Protein AF-A0A8H8D7V1-F1 (afdb_monomer_lite)

Radius of gyration: 20.02 Å; chains: 1; bounding box: 54×36×54 Å

Sequence (221 aa):
MSRKDFITRVLYLTPTAGLWQMRYIYRFISAVCPPAQSKIWAGKLKQGDVIFSNHPEFGGTHLPDINVITPAFNGNNIIFYVASRAHHALPGSMPPHSKELFQEGAAIKSEKLVSGGIFNEELVTHLLYHQPAQYPGCSCTKCLANNINDLKAQIAANQKRINHISMLIKEYGKGTAQFYMNNIQDNAELSVRRLLKSVSKKLVGQILWLSTTGMMEAQFV

Organism: Ajellomyces capsulatus (NCBI:txid5037)

Secondary structure (DSSP, 8-state):
-----EEEEEEE---TTSS-----S-TTS-TTHHHHHHHHTTTT--TT-EEEE--GGGT-SSTTEEEEEEEEEETTEEEEEEEEEEE-SSSB---TT--SHHHHB----SEEEEETTEE-HHHHHIIIIIHHHTSTT----S-HHHHHHHHHHHHHHHHHHHHHHHHHHHHH-HHHHHHHHHHHHHHHHHHHHHHHHHHHHHSTT-------SS-------

InterPro domains:
  IPR003692 Hydantoinase B/oxoprolinase [PF02538] (37-202)
  IPR045079 Oxoprolinase-like [PTHR11365] (41-202)

pLDDT: mean 78.02, std 18.39, range [27.83, 97.38]

Structure (mmCIF, N/CA/C/O backbone):
data_AF-A0A8H8D7V1-F1
#
_entry.id   AF-A0A8H8D7V1-F1
#
loop_
_atom_site.group_PDB
_atom_site.id
_atom_site.type_symbol
_atom_site.label_atom_id
_atom_site.label_alt_id
_atom_site.label_comp_id
_atom_site.label_asym_id
_atom_site.label_entity_id
_atom_site.label_seq_id
_atom_site.pdbx_PDB_ins_code
_atom_site.Cartn_x
_atom_site.Cartn_y
_atom_site.Cartn_z
_atom_site.occupancy
_atom_site.B_iso_or_equiv
_atom_site.auth_seq_id
_atom_site.auth_comp_id
_atom_site.auth_asym_id
_atom_site.auth_atom_id
_atom_site.pdbx_PDB_model_num
ATOM 1 N N . MET A 1 1 ? 3.471 21.490 -11.340 1.00 30.75 1 MET A N 1
ATOM 2 C CA . MET A 1 1 ? 3.167 20.592 -10.205 1.00 30.75 1 MET A CA 1
ATOM 3 C C . MET A 1 1 ? 1.902 19.820 -10.566 1.00 30.75 1 MET A C 1
ATOM 5 O O . MET A 1 1 ? 0.828 20.404 -10.505 1.00 30.75 1 MET A O 1
ATOM 9 N N . SER A 1 2 ? 2.010 18.592 -11.096 1.00 35.03 2 SER A N 1
ATOM 10 C CA . SER A 1 2 ? 0.807 17.819 -11.449 1.00 35.03 2 SER A CA 1
ATOM 11 C C . SER A 1 2 ? 0.054 17.448 -10.169 1.00 35.03 2 SER A C 1
ATOM 13 O O . SER A 1 2 ? 0.674 17.175 -9.138 1.00 35.03 2 SER A O 1
ATOM 15 N N . ARG A 1 3 ? -1.282 17.496 -10.208 1.00 44.28 3 ARG A N 1
ATOM 16 C CA . ARG A 1 3 ? -2.116 16.978 -9.119 1.00 44.28 3 ARG A CA 1
ATOM 17 C C . ARG A 1 3 ? -1.816 15.484 -9.001 1.00 44.28 3 ARG A C 1
ATOM 19 O O . ARG A 1 3 ? -2.148 14.729 -9.905 1.00 44.28 3 ARG A O 1
ATOM 26 N N . LYS A 1 4 ? -1.120 15.077 -7.940 1.00 53.66 4 LYS A N 1
ATOM 27 C CA . LYS A 1 4 ? -0.935 13.661 -7.622 1.00 53.66 4 LYS A CA 1
ATOM 28 C C . LYS A 1 4 ? -2.168 13.196 -6.865 1.00 53.66 4 LYS A C 1
ATOM 30 O O . LYS A 1 4 ? -2.429 13.695 -5.770 1.00 53.66 4 LYS A O 1
ATOM 35 N N . ASP 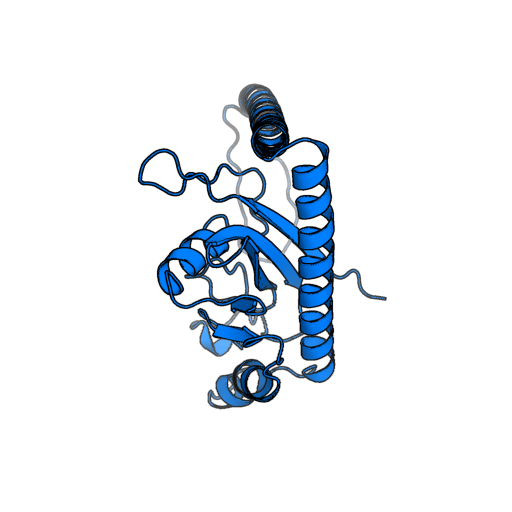A 1 5 ? -2.902 12.251 -7.438 1.00 59.16 5 ASP A N 1
ATOM 36 C CA . ASP A 1 5 ? -3.970 11.546 -6.737 1.00 59.16 5 ASP A CA 1
ATOM 37 C C . ASP A 1 5 ? -3.326 10.647 -5.677 1.00 59.16 5 ASP A C 1
ATOM 39 O O . ASP A 1 5 ? -2.852 9.544 -5.951 1.00 59.16 5 ASP A O 1
ATOM 43 N N . PHE A 1 6 ? -3.219 11.188 -4.464 1.00 64.19 6 PHE A N 1
ATOM 44 C CA . PHE A 1 6 ? -2.579 10.559 -3.317 1.00 64.19 6 PHE A CA 1
ATOM 45 C C . PHE A 1 6 ? -3.590 10.412 -2.186 1.00 64.19 6 PHE A C 1
ATOM 47 O O . PHE A 1 6 ? -4.116 11.394 -1.658 1.00 64.19 6 PHE A O 1
ATOM 54 N N . ILE A 1 7 ? -3.849 9.173 -1.783 1.00 66.56 7 ILE A N 1
ATOM 55 C CA . ILE A 1 7 ? -4.800 8.851 -0.723 1.00 66.56 7 ILE A CA 1
ATOM 56 C C . ILE A 1 7 ? -4.112 7.933 0.278 1.00 66.56 7 ILE A C 1
ATOM 58 O O . ILE A 1 7 ? -3.371 7.025 -0.080 1.00 66.56 7 ILE A O 1
ATOM 62 N N . THR A 1 8 ? -4.397 8.119 1.562 1.00 61.66 8 THR A N 1
ATOM 63 C CA . THR A 1 8 ? -4.007 7.152 2.591 1.00 61.66 8 THR A CA 1
ATOM 64 C C . THR A 1 8 ? -5.187 6.841 3.499 1.00 61.66 8 THR A C 1
ATOM 66 O O . THR A 1 8 ? -6.001 7.715 3.803 1.00 61.66 8 THR A O 1
ATOM 69 N N . ARG A 1 9 ? -5.246 5.602 3.976 1.00 69.38 9 ARG A N 1
ATOM 70 C CA . ARG A 1 9 ? -6.262 5.064 4.875 1.00 69.38 9 ARG A CA 1
ATOM 71 C C . ARG A 1 9 ? -5.623 4.260 5.996 1.00 69.38 9 ARG A C 1
ATOM 73 O O . ARG A 1 9 ? -4.546 3.695 5.843 1.00 69.38 9 ARG A O 1
ATOM 80 N N . VAL A 1 10 ? -6.331 4.193 7.115 1.00 62.69 10 VAL A N 1
ATOM 81 C CA . VAL A 1 10 ? -5.991 3.359 8.270 1.00 62.69 10 VAL A CA 1
ATOM 82 C C . VAL A 1 10 ? -7.045 2.265 8.369 1.00 62.69 10 VAL A C 1
ATOM 84 O O . VAL A 1 10 ? -8.231 2.538 8.192 1.00 62.69 10 VAL A O 1
ATOM 87 N N . LEU A 1 11 ? -6.615 1.032 8.617 1.00 66.88 11 LEU A N 1
ATOM 88 C CA . LEU A 1 11 ? -7.469 -0.148 8.669 1.00 66.88 11 LEU A CA 1
ATOM 89 C C . LEU A 1 11 ? -7.132 -0.968 9.906 1.00 66.88 11 LEU A C 1
ATOM 91 O O . LEU A 1 11 ? -6.023 -1.478 10.036 1.00 66.88 11 LEU A O 1
ATOM 95 N N . TYR A 1 12 ? -8.096 -1.110 10.808 1.00 63.84 12 TYR A N 1
ATOM 96 C CA . TYR A 1 12 ? -7.917 -1.871 12.039 1.00 63.84 12 TYR A CA 1
ATOM 97 C C . TYR A 1 12 ? -8.214 -3.345 11.846 1.00 63.84 12 TYR A C 1
ATOM 99 O O . TYR A 1 12 ? -9.102 -3.724 11.085 1.00 63.84 12 TYR A O 1
ATOM 107 N N . LEU A 1 13 ? -7.498 -4.163 12.611 1.00 57.47 13 LEU A N 1
ATOM 108 C CA . LEU A 1 13 ? -7.836 -5.558 12.798 1.00 57.47 13 LEU A CA 1
ATOM 109 C C . LEU A 1 13 ? -8.634 -5.686 14.099 1.00 57.47 13 LEU A C 1
ATOM 111 O O . LEU A 1 13 ? -8.123 -5.415 15.189 1.00 57.47 13 LEU A O 1
ATOM 115 N N . THR A 1 14 ? -9.908 -6.056 13.999 1.00 49.12 14 THR A N 1
ATOM 116 C CA . THR A 1 14 ? -10.717 -6.411 15.168 1.00 49.12 14 THR A CA 1
ATOM 117 C C . THR A 1 14 ? -10.576 -7.916 15.441 1.00 49.12 14 THR A C 1
ATOM 119 O O . THR A 1 14 ? -10.740 -8.716 14.522 1.00 49.12 14 THR A O 1
ATOM 122 N N . PRO A 1 15 ? -10.256 -8.334 16.684 1.00 39.41 15 PRO A N 1
ATOM 123 C CA . PRO A 1 15 ? -10.137 -9.755 17.036 1.00 39.41 15 PRO A CA 1
ATOM 124 C C . PRO A 1 15 ? -11.478 -10.497 17.136 1.00 39.41 15 PRO A C 1
ATOM 126 O O . PRO A 1 15 ? -11.504 -11.718 17.267 1.00 39.41 15 PRO A O 1
ATOM 129 N N . THR A 1 16 ? -12.603 -9.784 17.152 1.00 36.75 16 THR A N 1
ATOM 130 C CA . THR A 1 16 ? -13.903 -10.370 17.477 1.00 36.75 16 THR A CA 1
ATOM 131 C C . THR A 1 16 ? -14.531 -11.016 16.247 1.00 36.75 16 THR A C 1
ATOM 133 O O . THR A 1 16 ? -15.046 -10.317 15.379 1.00 36.75 16 THR A O 1
ATOM 136 N N . ALA A 1 17 ? -14.520 -12.354 16.265 1.00 28.75 17 ALA A N 1
ATOM 137 C CA . ALA A 1 17 ? -15.304 -13.291 15.455 1.00 28.75 17 ALA A CA 1
ATOM 138 C C . ALA A 1 17 ? -14.659 -13.875 14.189 1.00 28.75 17 ALA A C 1
ATOM 140 O O . ALA A 1 17 ? -15.310 -13.865 13.159 1.00 28.75 17 ALA A O 1
ATOM 141 N N . GLY A 1 18 ? -13.438 -14.435 14.242 1.00 28.83 18 GLY A N 1
ATOM 142 C CA . GLY A 1 18 ? -12.947 -15.440 13.258 1.00 28.83 18 GLY A CA 1
ATOM 143 C C . GLY A 1 18 ? -12.936 -15.036 11.767 1.00 28.83 18 GLY A C 1
ATOM 144 O O . GLY A 1 18 ? -12.573 -15.816 10.893 1.00 28.83 18 GLY A O 1
ATOM 145 N N . LEU A 1 19 ? -13.314 -13.798 11.491 1.00 27.83 19 LEU A N 1
ATOM 146 C CA . LEU A 1 19 ? -13.545 -13.127 10.235 1.00 27.83 19 LEU A CA 1
ATOM 147 C C . LEU A 1 19 ? -13.072 -11.715 10.526 1.00 27.83 19 LEU A C 1
ATOM 149 O O . LEU A 1 19 ? -13.656 -11.001 11.337 1.00 27.83 19 LEU A O 1
ATOM 153 N N . TRP A 1 20 ? -11.971 -11.341 9.891 1.00 37.69 20 TRP A N 1
ATOM 154 C CA . TRP A 1 20 ? -11.437 -9.990 9.893 1.00 37.69 20 TRP A CA 1
ATOM 155 C C . TRP A 1 20 ? -12.502 -9.038 9.322 1.00 37.69 20 TRP A C 1
ATOM 157 O O . TRP A 1 20 ? -12.536 -8.795 8.116 1.00 37.69 20 TRP A O 1
ATOM 167 N N . GLN A 1 21 ? -13.437 -8.560 10.149 1.00 31.00 21 GLN A N 1
ATOM 168 C CA . GLN A 1 21 ? -14.507 -7.675 9.697 1.00 31.00 21 GLN A CA 1
ATOM 169 C C . GLN A 1 21 ? -13.943 -6.271 9.491 1.00 31.00 21 GLN A C 1
ATOM 171 O O . GLN A 1 21 ? -13.807 -5.477 10.419 1.00 31.00 21 GLN A O 1
ATOM 176 N N . MET A 1 22 ? -13.625 -5.974 8.233 1.00 44.25 22 MET A N 1
ATOM 177 C CA . MET A 1 22 ? -13.470 -4.615 7.735 1.00 44.25 22 MET A CA 1
ATOM 178 C C . MET A 1 22 ? -14.840 -4.047 7.354 1.00 44.25 22 MET A C 1
ATOM 180 O O . MET A 1 22 ? -15.617 -4.700 6.658 1.00 44.25 22 MET A O 1
ATOM 184 N N . ARG A 1 23 ? -15.124 -2.814 7.776 1.00 42.41 23 ARG A N 1
ATOM 185 C CA . ARG A 1 23 ? -16.262 -2.015 7.303 1.00 42.41 23 ARG A CA 1
ATOM 186 C C . ARG A 1 23 ? -15.735 -0.833 6.476 1.00 42.41 23 ARG A C 1
ATOM 188 O O . ARG A 1 23 ? -14.607 -0.381 6.672 1.00 42.41 23 ARG A O 1
ATOM 195 N N . TYR A 1 24 ? -16.485 -0.429 5.447 1.00 47.28 24 TYR A N 1
ATOM 196 C CA . TYR A 1 24 ? -15.952 0.310 4.291 1.00 47.28 24 TYR A CA 1
ATOM 197 C C . TYR A 1 24 ? -16.786 1.532 3.929 1.00 47.28 24 TYR A C 1
ATOM 199 O O . TYR A 1 24 ? -18.006 1.492 4.046 1.00 47.28 24 TYR A O 1
ATOM 207 N N . ILE A 1 25 ? -16.135 2.569 3.374 1.00 33.97 25 ILE A N 1
ATOM 208 C CA . ILE A 1 25 ? -16.864 3.718 2.811 1.00 33.97 25 ILE A CA 1
ATOM 209 C C . ILE A 1 25 ? -16.365 4.329 1.509 1.00 33.97 25 ILE A C 1
ATOM 211 O O . ILE A 1 25 ? -17.092 5.117 0.933 1.00 33.97 25 ILE A O 1
ATOM 215 N N . TYR A 1 26 ? -15.216 3.960 0.941 1.00 40.62 26 TYR A N 1
ATOM 216 C CA . TYR A 1 26 ? -14.863 4.495 -0.386 1.00 40.62 26 TYR A CA 1
ATOM 217 C C . TYR A 1 26 ? -13.875 3.582 -1.112 1.00 40.62 26 TYR A C 1
ATOM 219 O O . TYR A 1 26 ? -12.890 3.132 -0.529 1.00 40.62 26 TYR A O 1
ATOM 227 N N . ARG A 1 27 ? -14.153 3.342 -2.396 1.00 45.06 27 ARG A N 1
ATOM 228 C CA . ARG A 1 27 ? -13.588 2.293 -3.264 1.00 45.06 27 ARG A CA 1
ATOM 229 C C . ARG A 1 27 ? -12.179 2.587 -3.818 1.00 45.06 27 ARG A C 1
ATOM 231 O O . ARG A 1 27 ? -11.716 1.863 -4.686 1.00 45.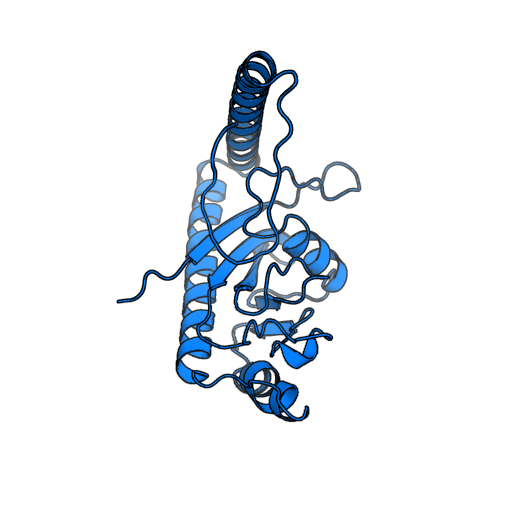06 27 ARG A O 1
ATOM 238 N N . PHE A 1 28 ? -11.497 3.624 -3.323 1.00 48.62 28 PHE A N 1
ATOM 239 C CA . PHE A 1 28 ? -10.223 4.097 -3.892 1.00 48.62 28 PHE A CA 1
ATOM 240 C C . PHE A 1 28 ? -8.976 3.386 -3.376 1.00 48.62 28 PHE A C 1
ATOM 242 O O . PHE A 1 28 ? -7.964 3.429 -4.040 1.00 48.62 28 PHE A O 1
ATOM 249 N N . ILE A 1 29 ? -9.014 2.735 -2.218 1.00 53.38 29 ILE A N 1
ATOM 250 C CA . ILE A 1 29 ? -8.094 1.634 -1.911 1.00 53.38 29 ILE A CA 1
ATOM 251 C C . ILE A 1 29 ? -9.035 0.453 -1.844 1.00 53.38 29 ILE A C 1
ATOM 253 O O . ILE A 1 29 ? -9.943 0.472 -1.008 1.00 53.38 29 ILE A O 1
ATOM 257 N N . SER A 1 30 ? -8.914 -0.489 -2.782 1.00 56.03 30 SER A N 1
ATOM 258 C CA . SER A 1 30 ? -9.873 -1.588 -2.862 1.00 56.03 30 SER A CA 1
ATOM 259 C C . SER A 1 30 ? -10.000 -2.236 -1.491 1.00 56.03 30 SER A C 1
ATOM 261 O O . SER A 1 30 ? -8.997 -2.562 -0.851 1.00 56.03 30 SER A O 1
ATOM 263 N N . ALA A 1 31 ? -11.246 -2.426 -1.063 1.00 54.06 31 ALA A N 1
ATOM 264 C CA . ALA A 1 31 ? -11.615 -3.140 0.152 1.00 54.06 31 ALA A CA 1
ATOM 265 C C . ALA A 1 31 ? -10.897 -4.498 0.286 1.00 54.06 31 ALA A C 1
ATOM 267 O O . ALA A 1 31 ? -10.720 -4.994 1.395 1.00 54.06 31 ALA A O 1
ATOM 268 N N . VAL A 1 32 ? -10.467 -5.058 -0.848 1.00 54.69 32 VAL A N 1
ATOM 269 C CA . VAL A 1 32 ? -9.767 -6.334 -0.997 1.00 54.69 32 VAL A CA 1
ATOM 270 C C . VAL A 1 32 ? -8.279 -6.245 -0.658 1.00 54.69 32 VAL A C 1
ATOM 272 O O . VAL A 1 32 ? -7.729 -7.222 -0.161 1.00 54.69 32 VAL A O 1
ATOM 275 N N . CYS A 1 33 ? -7.624 -5.102 -0.890 1.00 68.69 33 CYS A N 1
ATOM 276 C CA . CYS A 1 33 ? -6.164 -5.020 -0.885 1.00 68.69 33 CYS A CA 1
ATOM 277 C C . CYS A 1 33 ? -5.586 -5.377 0.503 1.00 68.69 33 CYS A C 1
ATOM 279 O O . CYS A 1 33 ? -4.954 -6.425 0.621 1.00 68.69 33 CYS A O 1
ATOM 281 N N . PRO A 1 34 ? -5.874 -4.662 1.602 1.00 68.94 34 PRO A N 1
ATOM 282 C CA . PRO A 1 34 ? -5.272 -5.016 2.891 1.00 68.94 34 PRO A CA 1
ATOM 283 C C . PRO A 1 34 ? -5.736 -6.361 3.498 1.00 68.94 34 PRO A C 1
ATOM 285 O O . PRO A 1 34 ? -4.888 -7.040 4.074 1.00 68.94 34 PRO A O 1
ATOM 288 N N . PRO A 1 35 ? -6.997 -6.828 3.341 1.00 72.06 35 PRO A N 1
ATOM 289 C CA . PRO A 1 35 ? -7.392 -8.190 3.731 1.00 72.06 35 PRO A CA 1
ATOM 290 C C . PRO A 1 35 ? -6.715 -9.315 2.948 1.00 72.06 35 PRO A C 1
ATOM 292 O O . PRO A 1 35 ? -6.405 -10.358 3.520 1.00 72.06 35 PRO A O 1
ATOM 295 N N . ALA A 1 36 ? -6.516 -9.150 1.639 1.00 79.44 36 ALA A N 1
ATOM 296 C CA . ALA A 1 36 ? -5.807 -10.145 0.840 1.00 79.44 36 ALA A CA 1
ATOM 297 C C . ALA A 1 36 ? -4.347 -10.224 1.296 1.00 79.44 36 ALA A C 1
ATOM 299 O O . ALA A 1 36 ? -3.832 -11.303 1.584 1.00 79.44 36 ALA A O 1
ATOM 300 N N . GLN A 1 37 ? -3.717 -9.061 1.462 1.00 84.19 37 GLN A N 1
ATOM 301 C CA . GLN A 1 37 ? -2.341 -8.963 1.923 1.00 84.19 37 GLN A CA 1
ATOM 302 C C . GLN A 1 37 ? -2.148 -9.531 3.338 1.00 84.19 37 GLN A C 1
ATOM 304 O O . GLN A 1 37 ? -1.195 -10.273 3.567 1.00 84.19 37 GLN A O 1
ATOM 309 N N . SER A 1 38 ? -3.064 -9.265 4.278 1.00 82.31 38 SER A N 1
ATOM 310 C CA . SER A 1 38 ? -2.956 -9.797 5.643 1.00 82.31 38 SER A CA 1
ATOM 311 C C . SER A 1 38 ? -3.007 -11.327 5.691 1.00 82.31 38 SER A C 1
ATOM 313 O O . SER A 1 38 ? -2.316 -11.926 6.511 1.00 82.31 38 SER A O 1
ATOM 315 N N . LYS A 1 39 ? -3.768 -11.968 4.792 1.00 85.25 39 LYS A N 1
ATOM 316 C CA . LYS A 1 39 ? -3.811 -13.433 4.654 1.00 85.25 39 LYS A CA 1
ATOM 317 C C . LYS A 1 39 ? -2.510 -13.994 4.076 1.00 85.25 39 LYS A C 1
ATOM 319 O O . LYS A 1 39 ? -1.965 -14.944 4.624 1.00 85.25 39 LYS A O 1
ATOM 324 N N . ILE A 1 40 ? -1.996 -13.396 2.999 1.00 88.38 40 ILE A N 1
ATOM 325 C CA . ILE A 1 40 ? -0.762 -13.841 2.317 1.00 88.38 40 ILE A CA 1
ATOM 326 C C . ILE A 1 40 ? 0.447 -13.777 3.258 1.00 88.38 40 ILE A C 1
ATOM 328 O O . ILE A 1 40 ? 1.307 -14.668 3.270 1.00 88.38 40 ILE A O 1
ATOM 332 N N . TRP A 1 41 ? 0.488 -12.713 4.057 1.00 89.50 41 TRP A N 1
ATOM 333 C CA . TRP A 1 41 ? 1.602 -12.371 4.929 1.00 89.50 41 TRP A CA 1
ATOM 334 C C . TRP A 1 41 ? 1.382 -12.741 6.403 1.00 89.50 41 TRP A C 1
ATOM 336 O O . TRP A 1 41 ? 2.172 -12.340 7.263 1.00 89.50 41 TRP A O 1
ATOM 346 N N . ALA A 1 42 ? 0.347 -13.529 6.707 1.00 87.62 42 ALA A N 1
ATOM 347 C CA . ALA A 1 42 ? 0.056 -13.992 8.060 1.00 87.62 42 ALA A CA 1
ATOM 348 C C . ALA A 1 42 ? 1.285 -14.686 8.680 1.00 87.62 42 ALA A C 1
ATOM 350 O O . ALA A 1 42 ? 1.829 -15.631 8.113 1.00 87.62 42 ALA A O 1
ATOM 351 N N . GLY A 1 43 ? 1.753 -14.176 9.824 1.00 87.25 43 GLY A N 1
ATOM 352 C CA . GLY A 1 43 ? 2.928 -14.696 10.538 1.00 87.25 43 GLY A CA 1
ATOM 353 C C . GLY A 1 43 ? 4.293 -14.417 9.889 1.00 87.25 43 GLY A C 1
ATOM 354 O O . GLY A 1 43 ? 5.307 -14.847 10.428 1.00 87.25 43 GLY A O 1
ATOM 355 N N . LYS A 1 44 ? 4.351 -13.700 8.755 1.00 92.25 44 LYS A N 1
ATOM 356 C CA . LYS A 1 44 ? 5.595 -13.456 7.993 1.00 92.25 44 LYS A CA 1
ATOM 357 C C . LYS A 1 44 ? 6.156 -12.039 8.135 1.00 92.25 44 LYS A C 1
ATOM 359 O O . LYS A 1 44 ? 7.312 -11.807 7.778 1.00 92.25 44 LYS A O 1
ATOM 364 N N . LEU A 1 45 ? 5.337 -11.085 8.582 1.00 93.75 45 LEU A N 1
ATOM 365 C CA . LEU A 1 45 ? 5.731 -9.678 8.711 1.00 93.75 45 LEU A CA 1
ATOM 366 C C . LEU A 1 45 ? 6.385 -9.410 10.056 1.00 93.75 45 LEU A C 1
ATOM 368 O O . LEU A 1 45 ? 5.950 -9.921 11.088 1.00 93.75 45 LEU A O 1
ATOM 372 N N . LYS A 1 46 ? 7.388 -8.538 10.031 1.00 94.19 46 LYS A N 1
ATOM 373 C CA . LYS A 1 46 ? 8.052 -7.999 11.216 1.00 94.19 46 LYS A CA 1
ATOM 374 C C . LYS A 1 46 ? 7.932 -6.479 11.245 1.00 94.19 46 LYS A C 1
ATOM 376 O O . LYS A 1 46 ? 7.590 -5.844 10.246 1.00 94.19 46 LYS A O 1
ATOM 381 N N . GLN A 1 47 ? 8.207 -5.888 12.404 1.00 93.19 47 GLN A N 1
ATOM 382 C CA . GLN A 1 47 ? 8.258 -4.437 12.530 1.00 93.19 47 GLN A CA 1
ATOM 383 C C . GLN A 1 47 ? 9.268 -3.848 11.535 1.00 93.19 47 GLN A C 1
ATOM 385 O O . GLN A 1 47 ? 10.380 -4.352 11.395 1.00 93.19 47 GLN A O 1
ATOM 390 N N . GLY A 1 48 ? 8.863 -2.783 10.840 1.00 93.75 48 GLY A N 1
ATOM 391 C CA . GLY A 1 48 ? 9.662 -2.156 9.785 1.00 93.75 48 GLY A CA 1
ATOM 392 C C . GLY A 1 48 ? 9.472 -2.768 8.396 1.00 93.75 48 GLY A C 1
ATOM 393 O O . GLY A 1 48 ? 10.028 -2.236 7.438 1.00 93.75 48 GLY A O 1
ATOM 394 N N . ASP A 1 49 ? 8.680 -3.835 8.256 1.00 96.50 49 ASP A N 1
ATOM 395 C CA . ASP A 1 49 ? 8.302 -4.342 6.939 1.00 96.50 49 ASP A CA 1
ATOM 396 C C . ASP A 1 49 ? 7.253 -3.439 6.274 1.00 96.50 49 ASP A C 1
ATOM 398 O O . ASP A 1 49 ? 6.357 -2.899 6.927 1.00 96.50 49 ASP A O 1
ATOM 402 N N . VAL A 1 50 ? 7.333 -3.316 4.950 1.00 96.06 50 VAL A N 1
ATOM 403 C CA . VAL A 1 50 ? 6.332 -2.647 4.111 1.00 96.06 50 VAL A CA 1
ATOM 404 C C . VAL A 1 50 ? 6.076 -3.510 2.890 1.00 96.06 50 VAL A C 1
ATOM 406 O O . VAL A 1 50 ? 7.014 -4.030 2.287 1.00 96.06 50 VAL A O 1
ATOM 409 N N . ILE A 1 51 ? 4.812 -3.632 2.504 1.00 95.06 51 ILE A N 1
ATOM 410 C CA . ILE A 1 51 ? 4.392 -4.382 1.321 1.00 95.06 51 ILE A CA 1
ATOM 411 C C . ILE A 1 51 ? 3.757 -3.450 0.294 1.00 95.06 51 ILE A C 1
ATOM 413 O O . ILE A 1 51 ? 3.233 -2.389 0.639 1.00 95.06 51 ILE A O 1
ATOM 417 N N . PHE A 1 52 ? 3.778 -3.849 -0.970 1.00 94.62 52 PHE A N 1
ATOM 418 C CA . PHE A 1 52 ? 3.171 -3.083 -2.054 1.00 94.62 52 PHE A CA 1
ATOM 419 C C . PHE A 1 52 ? 2.565 -3.977 -3.136 1.00 94.62 52 PHE A C 1
ATOM 421 O O . PHE A 1 52 ? 2.938 -5.141 -3.289 1.00 94.62 52 PHE A O 1
ATOM 428 N N . SER A 1 53 ? 1.557 -3.443 -3.827 1.00 92.81 53 SER A N 1
ATOM 429 C CA . SER A 1 53 ? 0.806 -4.153 -4.870 1.00 92.81 53 SER A CA 1
ATOM 430 C C . SER A 1 53 ? -0.003 -3.194 -5.742 1.00 92.81 53 SER A C 1
ATOM 432 O O . SER A 1 53 ? -0.489 -2.169 -5.262 1.00 92.81 53 SER A O 1
ATOM 434 N N . ASN A 1 54 ? -0.212 -3.549 -7.004 1.00 89.88 54 ASN A N 1
ATOM 435 C CA . ASN A 1 54 ? -1.133 -2.861 -7.922 1.00 89.88 54 ASN A CA 1
ATOM 436 C C . ASN A 1 54 ? -1.919 -3.834 -8.822 1.00 89.88 54 ASN A C 1
ATOM 438 O O . ASN A 1 54 ? -2.745 -3.396 -9.617 1.00 89.88 54 ASN A O 1
ATOM 442 N N . HIS A 1 55 ? -1.689 -5.143 -8.704 1.00 88.94 55 HIS A N 1
ATOM 443 C CA . HIS A 1 55 ? -2.384 -6.141 -9.507 1.00 88.94 55 HIS A CA 1
ATOM 444 C C . HIS A 1 55 ? -3.888 -6.183 -9.150 1.00 88.94 55 HIS A C 1
ATOM 446 O O . HIS A 1 55 ? -4.224 -6.170 -7.957 1.00 88.94 55 HIS A O 1
ATOM 452 N N . PRO A 1 56 ? -4.808 -6.273 -10.133 1.00 84.75 56 PRO A N 1
ATOM 453 C CA . PRO A 1 56 ? -6.257 -6.251 -9.893 1.00 84.75 56 PRO A CA 1
ATOM 454 C C . PRO A 1 56 ? -6.747 -7.303 -8.886 1.00 84.75 56 PRO A C 1
ATOM 456 O O . PRO A 1 56 ? -7.508 -6.978 -7.975 1.00 84.75 56 PRO A O 1
ATOM 459 N N . GLU A 1 57 ? -6.230 -8.535 -8.970 1.00 82.56 57 GLU A N 1
ATOM 460 C CA . GLU A 1 57 ? -6.519 -9.616 -8.002 1.00 82.56 57 GLU A CA 1
ATOM 461 C C . GLU A 1 57 ? -6.209 -9.245 -6.540 1.00 82.56 57 GLU A C 1
ATOM 463 O O . GLU A 1 57 ? -6.854 -9.740 -5.619 1.00 82.56 57 GLU A O 1
ATOM 468 N N . PHE A 1 58 ? -5.254 -8.339 -6.315 1.00 81.38 58 PHE A N 1
ATOM 469 C CA . PHE A 1 58 ? -4.814 -7.902 -4.988 1.00 81.38 58 PHE A CA 1
ATOM 470 C C . PHE A 1 58 ? -5.331 -6.498 -4.652 1.00 81.38 58 PHE A C 1
ATOM 472 O O . PHE A 1 58 ? -4.786 -5.798 -3.797 1.00 81.38 58 PHE A O 1
ATOM 479 N N . GLY A 1 59 ? -6.417 -6.088 -5.312 1.00 74.06 59 GLY A N 1
ATOM 480 C CA . GLY A 1 59 ? -7.112 -4.833 -5.065 1.00 74.06 59 GLY A CA 1
ATOM 481 C C . GLY A 1 59 ? -6.534 -3.619 -5.796 1.00 74.06 59 GLY A C 1
ATOM 482 O O . GLY A 1 59 ? -6.846 -2.480 -5.429 1.00 74.06 59 GLY A O 1
ATOM 483 N N . GLY A 1 60 ? -5.732 -3.841 -6.835 1.00 78.69 60 GLY A N 1
ATOM 484 C CA . GLY A 1 60 ? -5.462 -2.839 -7.863 1.00 78.69 60 GLY A CA 1
ATOM 485 C C . GLY A 1 60 ? -6.728 -2.406 -8.607 1.00 78.69 60 GLY A C 1
ATOM 486 O O . GLY A 1 60 ? -7.699 -3.154 -8.687 1.00 78.69 60 GLY A O 1
ATOM 487 N N . THR A 1 61 ? -6.729 -1.179 -9.119 1.00 75.75 61 THR A N 1
ATOM 488 C CA . THR A 1 61 ? -7.797 -0.621 -9.980 1.00 75.75 61 THR A CA 1
ATOM 489 C C . THR A 1 61 ? -7.318 -0.495 -11.415 1.00 75.75 61 THR A C 1
ATOM 491 O O . THR A 1 61 ? -8.001 -0.935 -12.328 1.00 75.75 61 THR A O 1
ATOM 494 N N . HIS A 1 62 ? -6.128 0.066 -11.591 1.00 82.06 62 HIS A N 1
ATOM 495 C CA . HIS A 1 62 ? -5.365 0.072 -12.830 1.00 82.06 62 HIS A CA 1
ATOM 496 C C . HIS A 1 62 ? -3.873 0.111 -12.471 1.00 82.06 62 HIS A C 1
ATOM 498 O O . HIS A 1 62 ? -3.513 0.487 -11.352 1.00 82.06 62 HIS A O 1
ATOM 504 N N . LEU A 1 63 ? -2.988 -0.240 -13.403 1.00 84.56 63 LEU A N 1
ATOM 505 C CA . LEU A 1 63 ? -1.566 -0.425 -13.090 1.00 84.56 63 LEU A CA 1
ATOM 506 C C . LEU A 1 63 ? -0.840 0.832 -12.561 1.00 84.56 63 LEU A C 1
ATOM 508 O O . LEU A 1 63 ? -0.000 0.686 -11.672 1.00 84.56 63 LEU A O 1
ATOM 512 N N . PRO A 1 64 ? -1.178 2.066 -12.986 1.00 86.19 64 PRO A N 1
ATOM 513 C CA . PRO A 1 64 ? -0.617 3.271 -12.366 1.00 86.19 64 PRO A CA 1
ATOM 514 C C . PRO A 1 64 ? -0.883 3.453 -10.865 1.00 86.19 64 PRO A C 1
ATOM 516 O O . PRO A 1 64 ? -0.128 4.157 -10.198 1.00 86.19 64 PRO A O 1
ATOM 519 N N . ASP A 1 65 ? -1.910 2.811 -10.311 1.00 86.81 65 ASP A N 1
ATOM 520 C CA . ASP A 1 65 ? -2.274 2.949 -8.904 1.00 86.81 65 ASP A CA 1
ATOM 521 C C . ASP A 1 65 ? -1.526 1.927 -8.045 1.00 86.81 65 ASP A C 1
ATOM 523 O O . ASP A 1 65 ? -1.963 0.784 -7.881 1.00 86.81 65 ASP A O 1
ATOM 527 N N . ILE A 1 66 ? -0.417 2.346 -7.436 1.00 89.75 66 ILE A N 1
ATOM 528 C CA . ILE A 1 66 ? 0.366 1.478 -6.553 1.00 89.75 66 ILE A CA 1
ATOM 529 C C . ILE A 1 66 ? -0.100 1.651 -5.112 1.00 89.75 66 ILE A C 1
ATOM 531 O O . ILE A 1 66 ? -0.093 2.759 -4.578 1.00 89.75 66 ILE A O 1
ATOM 535 N N . ASN A 1 67 ? -0.479 0.543 -4.472 1.00 91.06 67 ASN A N 1
ATOM 536 C CA . ASN A 1 67 ? -0.795 0.496 -3.049 1.00 91.06 67 ASN A CA 1
ATOM 537 C C . ASN A 1 67 ? 0.464 0.188 -2.241 1.00 91.06 67 ASN A C 1
ATOM 539 O O . ASN A 1 67 ? 1.166 -0.771 -2.553 1.00 91.06 67 ASN A O 1
ATOM 543 N N . VAL A 1 68 ? 0.694 0.928 -1.159 1.00 92.50 68 VAL A N 1
ATOM 544 C CA . VAL A 1 68 ? 1.758 0.681 -0.176 1.00 92.50 68 VAL A CA 1
ATOM 545 C C . VAL A 1 68 ? 1.121 0.476 1.189 1.00 92.50 68 VAL A C 1
ATOM 547 O O . VAL A 1 68 ? 0.393 1.339 1.677 1.00 92.50 68 VAL A O 1
ATOM 550 N N . ILE A 1 69 ? 1.386 -0.662 1.822 1.00 92.25 69 ILE A N 1
ATOM 551 C CA . ILE A 1 69 ? 0.755 -1.072 3.077 1.00 92.25 69 ILE A CA 1
ATOM 552 C C . ILE A 1 69 ? 1.830 -1.304 4.130 1.00 92.25 69 ILE A C 1
ATOM 554 O O . ILE A 1 69 ? 2.786 -2.050 3.930 1.00 92.25 69 ILE A O 1
ATOM 558 N N . THR A 1 70 ? 1.647 -0.665 5.277 1.00 93.75 70 THR A N 1
ATOM 559 C CA . THR A 1 70 ? 2.570 -0.707 6.404 1.00 93.75 70 THR A CA 1
ATOM 560 C C . THR A 1 70 ? 1.829 -1.243 7.635 1.00 93.75 70 THR A C 1
ATOM 562 O O . THR A 1 70 ? 0.887 -0.592 8.102 1.00 93.75 70 THR A O 1
ATOM 565 N N . PRO A 1 71 ? 2.188 -2.428 8.157 1.00 92.38 71 PRO A N 1
ATOM 566 C CA . PRO A 1 71 ? 1.680 -2.922 9.436 1.00 92.38 71 PRO A CA 1
ATOM 567 C C . PRO A 1 71 ? 2.156 -2.060 10.613 1.00 92.38 71 PRO A C 1
ATOM 569 O O . PRO A 1 71 ? 3.334 -1.726 10.725 1.00 92.38 71 PRO A O 1
ATOM 572 N N . ALA A 1 72 ? 1.243 -1.751 11.531 1.00 90.94 72 ALA A N 1
ATOM 573 C CA . ALA A 1 72 ? 1.552 -1.164 12.829 1.00 90.94 72 ALA A CA 1
ATOM 574 C C . ALA A 1 72 ? 1.616 -2.260 13.898 1.00 90.94 72 ALA A C 1
ATOM 576 O O . ALA A 1 72 ? 0.658 -3.017 14.083 1.00 90.94 72 ALA A O 1
ATOM 577 N N . PHE A 1 73 ? 2.732 -2.317 14.619 1.00 90.31 73 PHE A N 1
ATOM 578 C CA . PHE A 1 73 ? 3.003 -3.333 15.633 1.00 90.31 73 PHE A CA 1
ATOM 579 C C . PHE A 1 73 ? 2.861 -2.786 17.058 1.00 90.31 73 PHE A C 1
ATOM 581 O O . PHE A 1 73 ? 3.157 -1.623 17.325 1.00 90.31 73 PHE A O 1
ATOM 588 N N . ASN A 1 74 ? 2.457 -3.660 17.980 1.00 86.25 74 ASN A N 1
ATOM 589 C CA . ASN A 1 74 ? 2.690 -3.527 19.417 1.00 86.25 74 ASN A CA 1
ATOM 590 C C . ASN A 1 74 ? 3.290 -4.841 19.921 1.00 86.25 74 ASN A C 1
ATOM 592 O O . ASN A 1 74 ? 2.626 -5.883 19.921 1.00 86.25 74 ASN A O 1
ATOM 596 N N . GLY A 1 75 ? 4.577 -4.795 20.269 1.00 87.00 75 GLY A N 1
ATOM 597 C CA . GLY A 1 75 ? 5.398 -5.993 20.401 1.00 87.00 75 GLY A CA 1
ATOM 598 C C . GLY A 1 75 ? 5.408 -6.783 19.089 1.00 87.00 75 GLY A C 1
ATOM 599 O O . GLY A 1 75 ? 5.592 -6.218 18.014 1.00 87.00 75 GLY A O 1
ATOM 600 N N . ASN A 1 76 ? 5.127 -8.083 19.172 1.00 86.00 76 ASN A N 1
ATOM 601 C CA . ASN A 1 76 ? 5.111 -8.979 18.010 1.00 86.00 76 ASN A CA 1
ATOM 602 C C . ASN A 1 76 ? 3.750 -9.044 17.297 1.00 86.00 76 ASN A C 1
ATOM 604 O O . ASN A 1 76 ? 3.604 -9.764 16.312 1.00 86.00 76 ASN A O 1
ATOM 608 N N . ASN A 1 77 ? 2.748 -8.307 17.783 1.00 85.88 77 ASN A N 1
ATOM 609 C CA . ASN A 1 77 ? 1.388 -8.372 17.263 1.00 85.88 77 ASN A CA 1
ATOM 610 C C . ASN A 1 77 ? 1.079 -7.166 16.377 1.00 85.88 77 ASN A C 1
ATOM 612 O O . ASN A 1 77 ? 1.268 -6.016 16.781 1.00 85.88 77 ASN A O 1
ATOM 616 N N . ILE A 1 78 ? 0.531 -7.427 15.191 1.00 87.69 78 ILE A N 1
ATOM 617 C CA . ILE A 1 78 ? -0.007 -6.379 14.320 1.00 87.69 78 ILE A CA 1
ATOM 618 C C . ILE A 1 78 ? -1.345 -5.913 14.897 1.00 87.69 78 ILE A C 1
ATOM 620 O O . ILE A 1 78 ? -2.260 -6.713 15.088 1.00 87.69 78 ILE A O 1
ATOM 624 N N . ILE A 1 79 ? -1.474 -4.613 15.161 1.00 85.38 79 ILE A N 1
ATOM 625 C CA . ILE A 1 79 ? -2.710 -4.022 15.699 1.00 85.38 79 ILE A CA 1
ATOM 626 C C . ILE A 1 79 ? -3.615 -3.531 14.566 1.00 85.38 79 ILE A C 1
ATOM 628 O O . ILE A 1 79 ? -4.836 -3.688 14.608 1.00 85.38 79 ILE A O 1
ATOM 632 N N . PHE A 1 80 ? -3.017 -2.883 13.570 1.00 85.06 80 PHE A N 1
ATOM 633 C CA . PHE A 1 80 ? -3.703 -2.302 12.423 1.00 85.06 80 PHE A CA 1
ATOM 634 C C . PHE A 1 80 ? -2.728 -2.164 11.251 1.00 85.06 80 PHE A C 1
ATOM 636 O O . PHE A 1 80 ? -1.516 -2.282 11.417 1.00 85.06 80 PHE A O 1
ATOM 643 N N . TYR A 1 81 ? -3.258 -1.902 10.065 1.00 87.75 81 TYR A N 1
ATOM 644 C CA . TYR A 1 81 ? -2.495 -1.575 8.869 1.00 87.75 81 TYR A CA 1
ATOM 645 C C . TYR A 1 81 ? -2.778 -0.135 8.452 1.00 87.75 81 TYR A C 1
ATOM 647 O O . TYR A 1 81 ? -3.895 0.367 8.593 1.00 87.75 81 TYR A O 1
ATOM 655 N N . VAL A 1 82 ? -1.781 0.523 7.879 1.00 88.06 82 VAL A N 1
ATOM 656 C CA . VAL A 1 82 ? -1.963 1.780 7.153 1.00 88.06 82 VAL A CA 1
ATOM 657 C C . VAL A 1 82 ? -1.660 1.517 5.693 1.00 88.06 82 VAL A C 1
ATOM 659 O O . VAL A 1 82 ? -0.629 0.938 5.378 1.00 88.06 82 VAL A O 1
ATOM 662 N N . ALA A 1 83 ? -2.564 1.914 4.808 1.00 88.94 83 ALA A N 1
ATOM 663 C CA . ALA A 1 83 ? -2.418 1.734 3.374 1.00 88.94 83 ALA A CA 1
ATOM 664 C C . ALA A 1 83 ? -2.500 3.088 2.676 1.00 88.94 83 ALA A C 1
ATOM 666 O O . ALA A 1 83 ? -3.443 3.845 2.903 1.00 88.94 83 ALA A O 1
ATOM 667 N N . SER A 1 84 ? -1.547 3.386 1.806 1.00 88.06 84 SER A N 1
ATOM 668 C CA . SER A 1 84 ? -1.628 4.478 0.840 1.00 88.06 84 SER A CA 1
ATOM 669 C C . SER A 1 84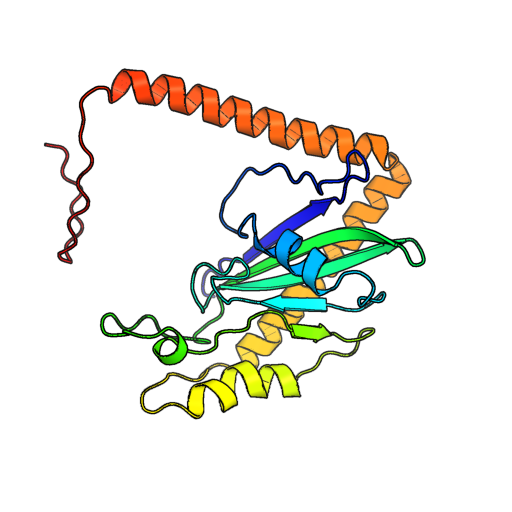 ? -1.793 3.929 -0.562 1.00 88.06 84 SER A C 1
ATOM 671 O O . SER A 1 84 ? -1.418 2.795 -0.847 1.00 88.06 84 SER A O 1
ATOM 673 N N . ARG A 1 85 ? -2.391 4.750 -1.416 1.00 87.50 85 ARG A N 1
ATOM 674 C CA . ARG A 1 85 ? -2.375 4.600 -2.859 1.00 87.50 85 ARG A CA 1
ATOM 675 C C . ARG A 1 85 ? -1.975 5.930 -3.460 1.00 87.50 85 ARG A C 1
ATOM 677 O O . ARG A 1 85 ? -2.522 6.968 -3.081 1.00 87.50 85 ARG A O 1
ATOM 684 N N . ALA A 1 86 ? -1.061 5.870 -4.408 1.00 86.00 86 ALA A N 1
ATOM 685 C CA . ALA A 1 86 ? -0.716 6.994 -5.250 1.00 86.00 86 ALA A CA 1
ATOM 686 C C . ALA A 1 86 ? -0.856 6.591 -6.714 1.00 86.00 86 ALA A C 1
ATOM 688 O O . ALA A 1 86 ? -0.553 5.450 -7.068 1.00 86.00 86 ALA A O 1
ATOM 689 N N . HIS A 1 87 ? -1.265 7.542 -7.546 1.00 86.44 87 HIS A N 1
ATOM 690 C CA . HIS A 1 87 ? -1.141 7.416 -8.989 1.00 86.44 87 HIS A CA 1
ATOM 691 C C . HIS A 1 87 ? 0.301 7.726 -9.401 1.00 86.44 87 HIS A C 1
ATOM 693 O O . HIS A 1 87 ? 0.785 8.851 -9.245 1.00 86.44 87 HIS A O 1
ATOM 699 N N . HIS A 1 88 ? 1.002 6.719 -9.904 1.00 84.44 88 HIS A N 1
ATOM 700 C CA . HIS A 1 88 ? 2.383 6.822 -10.356 1.00 84.44 88 HIS A CA 1
ATOM 701 C C . HIS A 1 88 ? 2.428 7.168 -11.838 1.00 84.44 88 HIS A C 1
ATOM 703 O O . HIS A 1 88 ? 1.681 6.618 -12.643 1.00 84.44 88 HIS A O 1
ATOM 709 N N . ALA A 1 89 ? 3.350 8.049 -12.222 1.00 75.31 89 ALA A N 1
ATOM 710 C CA . ALA A 1 89 ? 3.592 8.323 -13.630 1.00 75.31 89 ALA A CA 1
ATOM 711 C C . ALA A 1 89 ? 4.192 7.084 -14.312 1.00 75.31 89 ALA A C 1
ATOM 713 O O . ALA A 1 89 ? 5.276 6.629 -13.940 1.00 75.31 89 ALA A O 1
ATOM 714 N N . LEU A 1 90 ? 3.480 6.580 -15.323 1.00 70.44 90 LEU A N 1
ATOM 715 C CA . LEU A 1 90 ? 3.961 5.617 -16.316 1.00 70.44 90 LEU A CA 1
ATOM 716 C C . LEU A 1 90 ? 4.536 4.272 -15.803 1.00 70.44 90 LEU A C 1
ATOM 718 O O . LEU A 1 90 ? 5.415 3.747 -16.478 1.00 70.44 90 LEU A O 1
ATOM 722 N N . PRO A 1 91 ? 4.089 3.638 -14.697 1.00 57.22 91 PRO A N 1
ATOM 723 C CA . PRO A 1 91 ? 4.471 2.242 -14.426 1.00 57.22 91 PRO A CA 1
ATOM 724 C C . PRO A 1 91 ? 3.736 1.255 -15.357 1.00 57.22 91 PRO A C 1
ATOM 726 O O . PRO A 1 91 ? 4.044 0.066 -15.383 1.00 57.22 91 PRO A O 1
ATOM 729 N N . GLY A 1 92 ? 2.766 1.767 -16.116 1.00 57.84 92 GLY A N 1
ATOM 730 C CA . GLY A 1 92 ? 2.054 1.112 -17.195 1.00 57.84 92 GLY A CA 1
ATOM 731 C C . GLY A 1 92 ? 1.374 2.147 -18.098 1.00 57.84 92 GLY A C 1
ATOM 732 O O . GLY A 1 92 ? 1.234 3.314 -17.720 1.00 57.84 92 GLY A O 1
ATOM 733 N N . SER A 1 93 ? 0.992 1.729 -19.300 1.00 59.09 93 SER A N 1
ATOM 734 C CA . SER A 1 93 ? 0.134 2.464 -20.228 1.00 59.09 93 SER A CA 1
ATOM 735 C C . SER A 1 93 ? -1.313 1.968 -20.097 1.00 59.09 93 SER A C 1
ATOM 737 O O . SER A 1 93 ? -1.566 0.921 -19.510 1.00 59.09 93 SER A O 1
ATOM 739 N N . MET A 1 94 ? -2.266 2.680 -20.698 1.00 63.69 94 MET A N 1
ATOM 740 C CA . MET A 1 94 ? -3.631 2.185 -20.914 1.00 63.69 94 MET A CA 1
ATOM 741 C C . MET A 1 94 ? -3.924 2.153 -22.425 1.00 63.69 94 MET A C 1
ATOM 743 O O . MET A 1 94 ? -4.748 2.936 -22.905 1.00 63.69 94 MET A O 1
ATOM 747 N N . PRO A 1 95 ? -3.200 1.342 -23.225 1.00 65.38 95 PRO A N 1
ATOM 748 C CA . PRO A 1 95 ? -3.454 1.273 -24.654 1.00 65.38 95 PRO A CA 1
ATOM 749 C C . PRO A 1 95 ? -4.851 0.677 -24.883 1.00 65.38 95 PRO A C 1
ATOM 751 O O . PRO A 1 95 ? -5.142 -0.393 -24.349 1.00 65.38 95 PRO A O 1
ATOM 754 N N . PRO A 1 96 ? -5.701 1.284 -25.727 1.00 66.38 96 PRO A N 1
ATOM 755 C CA . PRO A 1 96 ? -7.052 0.776 -25.996 1.00 66.38 96 PRO A CA 1
ATOM 756 C C . PRO A 1 96 ? -7.068 -0.586 -26.715 1.00 66.38 96 PRO A C 1
ATOM 758 O O . PRO A 1 96 ? -8.127 -1.174 -26.906 1.00 66.38 96 PRO A O 1
ATOM 761 N N . HIS A 1 97 ? -5.903 -1.080 -27.139 1.00 70.81 97 HIS A N 1
ATOM 762 C CA . HIS A 1 97 ? -5.736 -2.341 -27.859 1.00 70.81 97 HIS A CA 1
ATOM 763 C C . HIS A 1 97 ? -5.069 -3.442 -27.024 1.00 70.81 97 HIS A C 1
ATOM 765 O O . HIS A 1 97 ? -4.776 -4.509 -27.569 1.00 70.81 97 HIS A O 1
ATOM 771 N N . SER A 1 98 ? -4.817 -3.205 -25.731 1.00 74.94 98 SER A N 1
ATOM 772 C CA . SER A 1 98 ? -4.348 -4.257 -24.828 1.00 74.94 98 SER A CA 1
ATOM 773 C C . SER A 1 98 ? -5.394 -5.364 -24.717 1.00 74.94 98 SER A C 1
ATOM 775 O O . SER A 1 98 ? -6.581 -5.105 -24.531 1.00 74.94 98 SER A O 1
ATOM 777 N N . LYS A 1 99 ? -4.942 -6.609 -24.853 1.00 80.69 99 LYS A N 1
ATOM 778 C CA . LYS A 1 99 ? -5.737 -7.831 -24.679 1.00 80.69 99 LYS A CA 1
ATOM 779 C C . LYS A 1 99 ? -5.368 -8.574 -23.399 1.00 80.69 99 LYS A C 1
ATOM 781 O O . LYS A 1 99 ? -6.190 -9.310 -22.872 1.00 80.69 99 LYS A O 1
ATOM 786 N N . GLU A 1 100 ? -4.148 -8.364 -22.914 1.00 81.75 100 GLU A N 1
ATOM 787 C CA . GLU A 1 100 ? -3.580 -9.038 -21.752 1.00 81.75 100 GLU A CA 1
ATOM 788 C C . GLU A 1 100 ? -2.962 -8.027 -20.780 1.00 81.75 100 GLU A C 1
ATOM 790 O O . GLU A 1 100 ? -2.360 -7.037 -21.199 1.00 81.75 100 GLU A O 1
ATOM 795 N N . LEU A 1 101 ? -3.032 -8.307 -19.474 1.00 79.56 101 LEU A N 1
ATOM 796 C CA . LEU A 1 101 ? -2.583 -7.376 -18.428 1.00 79.56 101 LEU A CA 1
ATOM 797 C C . LEU A 1 101 ? -1.093 -7.014 -18.538 1.00 79.56 101 LEU A C 1
ATOM 799 O O . LEU A 1 101 ? -0.705 -5.882 -18.257 1.00 79.56 101 LEU A O 1
ATOM 803 N N . PHE A 1 102 ? -0.242 -7.951 -18.969 1.00 77.69 102 PHE A N 1
ATOM 804 C CA . PHE A 1 102 ? 1.191 -7.678 -19.122 1.00 77.69 102 PHE A CA 1
ATOM 805 C C . PHE A 1 102 ? 1.473 -6.624 -20.205 1.00 77.69 102 PHE A C 1
ATOM 807 O O . PHE A 1 102 ? 2.503 -5.958 -20.128 1.00 77.69 102 PHE A O 1
ATOM 814 N N . GLN A 1 103 ? 0.559 -6.431 -21.170 1.00 77.38 103 GLN A N 1
ATOM 815 C CA . GLN A 1 103 ? 0.658 -5.406 -22.220 1.00 77.38 103 GLN A CA 1
ATOM 816 C C . GLN A 1 103 ? 0.467 -3.990 -21.677 1.00 77.38 103 GLN A C 1
ATOM 818 O O . GLN A 1 103 ? 0.952 -3.019 -22.259 1.00 77.38 103 GLN A O 1
ATOM 823 N N . GLU A 1 104 ? -0.208 -3.869 -20.538 1.00 81.12 104 GLU A N 1
ATOM 824 C CA . GLU A 1 104 ? -0.459 -2.594 -19.884 1.00 81.12 104 GLU A CA 1
ATOM 825 C C . GLU A 1 104 ? 0.732 -2.138 -19.036 1.00 81.12 104 GLU A C 1
ATOM 827 O O . GLU A 1 104 ? 0.865 -0.944 -18.808 1.00 81.12 104 GLU A O 1
ATOM 832 N N . GLY A 1 105 ? 1.640 -3.023 -18.605 1.00 85.44 105 GLY A N 1
ATOM 833 C CA . GLY A 1 105 ? 2.864 -2.649 -17.886 1.00 85.44 105 GLY A CA 1
ATOM 834 C C . GLY A 1 105 ? 3.123 -3.466 -16.621 1.00 85.44 105 GLY A C 1
ATOM 835 O O . GLY A 1 105 ? 2.876 -4.670 -16.571 1.00 85.44 105 GLY A O 1
ATOM 836 N N . ALA A 1 106 ? 3.670 -2.820 -15.589 1.00 88.00 106 ALA A N 1
ATOM 837 C CA . ALA A 1 106 ? 4.091 -3.497 -14.368 1.00 88.00 106 ALA A CA 1
ATOM 838 C C . ALA A 1 106 ? 2.899 -3.916 -13.498 1.00 88.00 106 ALA A C 1
ATOM 840 O O . ALA A 1 106 ? 2.236 -3.075 -12.890 1.00 88.00 106 ALA A O 1
ATOM 841 N N . ALA A 1 107 ? 2.672 -5.225 -13.386 1.00 89.69 107 ALA A N 1
ATOM 842 C CA . ALA A 1 107 ? 1.668 -5.816 -12.508 1.00 89.69 107 ALA A CA 1
ATOM 843 C C . ALA A 1 107 ? 2.333 -6.527 -11.312 1.00 89.69 107 ALA A C 1
ATOM 845 O O . ALA A 1 107 ? 2.898 -7.612 -11.427 1.00 89.69 107 ALA A O 1
ATOM 846 N N . ILE A 1 108 ? 2.249 -5.899 -10.143 1.00 91.06 108 ILE A N 1
ATOM 847 C CA . ILE A 1 108 ? 2.835 -6.307 -8.865 1.00 91.06 108 ILE A CA 1
ATOM 848 C C . ILE A 1 108 ? 1.743 -6.944 -8.009 1.00 91.06 108 ILE A C 1
ATOM 850 O O . ILE A 1 108 ? 0.804 -6.270 -7.567 1.00 91.06 108 ILE A O 1
ATOM 854 N N . LYS A 1 109 ? 1.877 -8.247 -7.756 1.00 90.50 109 LYS A N 1
ATOM 855 C CA . LYS A 1 109 ? 0.912 -9.023 -6.967 1.00 90.50 109 LYS A CA 1
ATOM 856 C C . LYS A 1 109 ? 0.967 -8.671 -5.483 1.00 90.50 109 LYS A C 1
ATOM 858 O O . LYS A 1 109 ? 0.027 -8.101 -4.934 1.00 90.50 109 LYS A O 1
ATOM 863 N N . SER A 1 110 ? 2.056 -9.034 -4.816 1.00 92.50 110 SER A N 1
ATOM 864 C CA . SER A 1 110 ? 2.207 -8.888 -3.372 1.00 92.50 110 SER A CA 1
ATOM 865 C C . SER A 1 110 ? 3.674 -9.055 -3.013 1.00 92.50 110 SER A C 1
ATOM 867 O O . SER A 1 110 ? 4.164 -10.173 -2.901 1.00 92.50 110 SER A O 1
ATOM 869 N N . GLU A 1 111 ? 4.375 -7.940 -2.864 1.00 95.00 111 GLU A N 1
ATOM 870 C CA . GLU A 1 111 ? 5.826 -7.954 -2.699 1.00 95.00 111 GLU A CA 1
ATOM 871 C C . GLU A 1 111 ? 6.249 -7.170 -1.460 1.00 95.00 111 GLU A C 1
ATOM 873 O O . GLU A 1 111 ? 5.551 -6.252 -1.016 1.00 95.00 111 GLU A O 1
ATOM 878 N N . LYS A 1 112 ? 7.397 -7.535 -0.880 1.00 95.31 112 LYS A N 1
ATOM 879 C CA . LYS A 1 112 ? 7.960 -6.847 0.288 1.00 95.31 112 LYS A CA 1
ATOM 880 C C . LYS A 1 112 ? 8.877 -5.711 -0.173 1.00 95.31 112 LYS A C 1
ATOM 882 O O . LYS A 1 112 ? 10.021 -5.937 -0.551 1.00 95.31 112 LYS A O 1
ATOM 887 N N . LEU A 1 113 ? 8.359 -4.486 -0.121 1.00 96.19 113 LEU A N 1
ATOM 888 C CA . LEU A 1 113 ? 9.046 -3.255 -0.525 1.00 96.19 113 LEU A CA 1
ATOM 889 C C . LEU A 1 113 ? 10.152 -2.841 0.452 1.00 96.19 113 LEU A C 1
ATOM 891 O O . LEU A 1 113 ? 11.202 -2.346 0.047 1.00 96.19 113 LEU A O 1
ATOM 895 N N . VAL A 1 114 ? 9.895 -3.012 1.747 1.00 97.38 114 VAL A N 1
ATOM 896 C CA . VAL A 1 114 ? 10.852 -2.734 2.821 1.00 97.38 114 VAL A CA 1
ATOM 897 C C . VAL A 1 114 ? 10.918 -3.966 3.704 1.00 97.38 114 VAL A C 1
ATOM 899 O O . VAL A 1 114 ? 9.875 -4.491 4.093 1.00 97.38 114 VAL A O 1
ATOM 902 N N . SER A 1 115 ? 12.128 -4.417 4.024 1.00 96.56 115 SER A N 1
ATOM 903 C CA . SER A 1 115 ? 12.364 -5.522 4.952 1.00 96.56 115 SER A CA 1
ATOM 904 C C . SER A 1 115 ? 13.139 -5.006 6.156 1.00 96.56 115 SER A C 1
ATOM 906 O O . SER A 1 115 ? 14.282 -4.580 6.011 1.00 96.56 115 SER A O 1
ATOM 908 N N . GLY A 1 116 ? 12.516 -5.001 7.337 1.00 93.19 116 GLY A N 1
ATOM 909 C CA . GLY A 1 116 ? 13.145 -4.520 8.573 1.00 93.19 116 GLY A CA 1
ATOM 910 C C . GLY A 1 116 ? 13.699 -3.090 8.485 1.00 93.19 116 GLY A C 1
ATOM 911 O O . GLY A 1 116 ? 14.757 -2.809 9.035 1.00 93.19 116 GLY A O 1
ATOM 912 N N . GLY A 1 117 ? 13.021 -2.193 7.761 1.00 93.88 117 GLY A N 1
ATOM 913 C CA . GLY A 1 117 ? 13.462 -0.808 7.552 1.00 93.88 117 GLY A CA 1
ATOM 914 C C . GLY A 1 117 ? 14.395 -0.577 6.354 1.00 93.88 117 GLY A C 1
ATOM 915 O O . GLY A 1 117 ? 14.668 0.577 6.030 1.00 93.88 117 GLY A O 1
ATOM 916 N N . ILE A 1 118 ? 14.837 -1.626 5.654 1.00 96.56 118 ILE A N 1
ATOM 917 C CA . ILE A 1 118 ? 15.698 -1.511 4.467 1.00 96.56 118 ILE A CA 1
ATOM 918 C C . ILE A 1 118 ? 14.836 -1.533 3.199 1.00 96.56 118 ILE A C 1
ATOM 920 O O . ILE A 1 118 ? 14.139 -2.515 2.936 1.00 96.56 118 ILE A O 1
ATOM 924 N N . PHE A 1 119 ? 14.861 -0.444 2.423 1.00 97.19 119 PHE A N 1
ATOM 925 C CA . PHE A 1 119 ? 14.122 -0.310 1.162 1.00 97.19 119 PHE A CA 1
ATOM 926 C C . PHE A 1 119 ? 14.786 -1.115 0.039 1.00 97.19 119 PHE A C 1
ATOM 928 O O . PHE A 1 119 ? 15.979 -0.956 -0.211 1.00 97.19 119 PHE A O 1
ATOM 935 N N . ASN A 1 120 ? 14.010 -1.945 -0.659 1.00 96.69 120 ASN A N 1
ATOM 936 C CA . ASN A 1 120 ? 14.517 -2.805 -1.723 1.00 96.69 120 ASN A CA 1
ATOM 937 C C . ASN A 1 120 ? 14.385 -2.134 -3.101 1.00 96.69 120 ASN A C 1
ATOM 939 O O . ASN A 1 120 ? 13.428 -2.359 -3.842 1.00 96.69 120 ASN A O 1
ATOM 943 N N . GLU A 1 121 ? 15.348 -1.274 -3.432 1.00 96.00 121 GLU A N 1
ATOM 944 C CA . GLU A 1 121 ? 15.357 -0.532 -4.700 1.00 96.00 121 GLU A CA 1
ATOM 945 C C . GLU A 1 121 ? 15.595 -1.435 -5.920 1.00 96.00 121 GLU A C 1
ATOM 947 O O . GLU A 1 121 ? 15.030 -1.197 -6.990 1.00 96.00 121 GLU A O 1
ATOM 952 N N . GLU A 1 122 ? 16.368 -2.508 -5.749 1.00 96.06 122 GLU A N 1
ATOM 953 C CA . GLU A 1 122 ? 16.624 -3.501 -6.793 1.00 96.06 122 GLU A CA 1
ATOM 954 C C . GLU A 1 122 ? 15.335 -4.226 -7.195 1.00 96.06 122 GLU A C 1
ATOM 956 O O . GLU A 1 122 ? 15.011 -4.297 -8.379 1.00 96.06 122 GLU A O 1
ATOM 961 N N . LEU A 1 123 ? 14.538 -4.670 -6.218 1.00 95.44 123 LEU A N 1
ATOM 962 C CA . LEU A 1 123 ? 13.230 -5.281 -6.462 1.00 95.44 123 LEU A CA 1
ATOM 963 C C . LEU A 1 123 ? 12.289 -4.330 -7.205 1.00 95.44 123 LEU A C 1
ATOM 965 O O . LEU A 1 123 ? 11.631 -4.730 -8.163 1.00 95.44 123 LEU A O 1
ATOM 969 N N . VAL A 1 124 ? 12.226 -3.063 -6.787 1.00 94.56 124 VAL A N 1
ATOM 970 C CA . VAL A 1 124 ? 11.394 -2.052 -7.461 1.00 94.56 124 VAL A CA 1
ATOM 971 C C . VAL A 1 124 ? 11.840 -1.862 -8.908 1.00 94.56 124 VAL A C 1
ATOM 973 O O . VAL A 1 124 ? 11.002 -1.832 -9.809 1.00 94.56 124 VAL A O 1
ATOM 976 N N . THR A 1 125 ? 13.149 -1.775 -9.140 1.00 93.75 125 THR A N 1
ATOM 977 C CA . THR A 1 125 ? 13.730 -1.648 -10.481 1.00 93.75 125 THR A CA 1
ATOM 978 C C . THR A 1 125 ? 13.408 -2.872 -11.329 1.00 93.75 125 THR A C 1
ATOM 980 O O . THR A 1 125 ? 12.953 -2.742 -12.465 1.00 93.75 125 THR A O 1
ATOM 983 N N . HIS A 1 126 ? 13.548 -4.069 -10.767 1.00 93.19 126 HIS A N 1
ATOM 984 C CA . HIS A 1 126 ? 13.196 -5.305 -11.447 1.00 93.19 126 HIS A CA 1
ATOM 985 C C . HIS A 1 126 ? 11.721 -5.329 -11.865 1.00 93.19 126 HIS A C 1
ATOM 987 O O . HIS A 1 126 ? 11.417 -5.546 -13.037 1.00 93.19 126 HIS A O 1
ATOM 993 N N . LEU A 1 127 ? 10.807 -5.037 -10.939 1.00 92.56 127 LEU A N 1
ATOM 994 C CA . LEU A 1 127 ? 9.367 -5.142 -11.172 1.00 92.56 127 LEU A CA 1
ATOM 995 C C . LEU A 1 127 ? 8.807 -4.047 -12.085 1.00 92.56 127 LEU A C 1
ATOM 997 O O . LEU A 1 127 ? 7.904 -4.320 -12.872 1.00 92.56 127 LEU A O 1
ATOM 1001 N N . LEU A 1 128 ? 9.304 -2.811 -11.978 1.00 91.00 128 LEU A N 1
ATOM 1002 C CA . LEU A 1 128 ? 8.792 -1.681 -12.762 1.00 91.00 128 LEU A CA 1
ATOM 1003 C C . LEU A 1 128 ? 9.493 -1.514 -14.113 1.00 91.00 128 LEU A C 1
ATOM 1005 O O . LEU A 1 128 ? 8.900 -0.959 -15.042 1.00 91.00 128 LEU A O 1
ATOM 1009 N N . TYR A 1 129 ? 10.749 -1.953 -14.225 1.00 89.00 129 TYR A N 1
ATOM 1010 C CA . TYR A 1 129 ? 11.570 -1.735 -15.414 1.00 89.00 129 TYR A CA 1
ATOM 1011 C C . TYR A 1 129 ? 11.875 -3.033 -16.162 1.00 89.00 129 TYR A C 1
ATOM 1013 O O . TYR A 1 129 ? 11.469 -3.179 -17.313 1.00 89.00 129 TYR A O 1
ATOM 1021 N N . HIS A 1 130 ? 12.549 -3.991 -15.519 1.00 88.62 130 HIS A N 1
ATOM 1022 C CA . HIS A 1 130 ? 13.047 -5.185 -16.209 1.00 88.62 130 HIS A CA 1
ATOM 1023 C C . HIS A 1 130 ? 11.942 -6.172 -16.589 1.00 88.62 130 HIS A C 1
ATOM 1025 O O . HIS A 1 130 ? 11.909 -6.627 -17.728 1.00 88.62 130 HIS A O 1
ATOM 1031 N N . GLN A 1 131 ? 11.028 -6.490 -15.671 1.00 86.88 131 GLN A N 1
ATOM 1032 C CA . GLN A 1 131 ? 9.981 -7.486 -15.899 1.00 86.88 131 GLN A CA 1
ATOM 1033 C C . GLN A 1 131 ? 9.014 -7.081 -17.030 1.00 86.88 131 GLN A C 1
ATOM 1035 O O . GLN A 1 131 ? 8.776 -7.906 -17.911 1.00 86.88 131 GLN A O 1
ATOM 1040 N N . PRO A 1 132 ? 8.495 -5.837 -17.102 1.00 85.44 132 PRO A N 1
ATOM 1041 C CA . PRO A 1 132 ? 7.645 -5.434 -18.222 1.00 85.44 132 PRO A CA 1
ATOM 1042 C C . PRO A 1 132 ? 8.406 -5.382 -19.553 1.00 85.44 132 PRO A C 1
ATOM 1044 O O . PRO A 1 132 ? 7.825 -5.672 -20.592 1.00 85.44 132 PRO A O 1
ATOM 1047 N N . ALA A 1 133 ? 9.705 -5.054 -19.532 1.00 83.75 133 ALA A N 1
ATOM 1048 C CA . ALA A 1 133 ? 10.535 -4.963 -20.736 1.00 83.75 133 ALA A CA 1
ATOM 1049 C C . ALA A 1 133 ? 10.806 -6.319 -21.416 1.00 83.75 133 ALA A C 1
ATOM 1051 O O . ALA A 1 133 ? 11.263 -6.344 -22.555 1.00 83.75 133 ALA A O 1
ATOM 1052 N N . GLN A 1 134 ? 10.517 -7.442 -20.750 1.00 83.38 134 GLN A N 1
ATOM 1053 C CA . GLN A 1 134 ? 10.644 -8.780 -21.341 1.00 83.38 134 GLN A CA 1
ATOM 1054 C C . GLN A 1 134 ? 9.590 -9.058 -22.421 1.00 83.38 134 GLN A C 1
ATOM 1056 O O . GLN A 1 134 ? 9.770 -9.959 -23.238 1.00 83.38 134 GLN A O 1
ATOM 1061 N N . TYR A 1 135 ? 8.497 -8.295 -22.439 1.00 75.69 135 TYR A N 1
ATOM 1062 C CA . TYR A 1 135 ? 7.375 -8.521 -23.338 1.00 75.69 135 TYR A CA 1
ATOM 1063 C C . TYR A 1 135 ? 7.410 -7.531 -24.518 1.00 75.69 135 TYR A C 1
ATOM 1065 O O . TYR A 1 135 ? 7.449 -6.314 -24.303 1.00 75.69 135 TYR A O 1
ATOM 1073 N N . PRO A 1 136 ? 7.378 -8.012 -25.777 1.00 71.69 136 PRO A N 1
ATOM 1074 C CA . PRO A 1 136 ? 7.385 -7.143 -26.951 1.00 71.69 136 PRO A CA 1
ATOM 1075 C C . PRO A 1 136 ? 6.201 -6.166 -26.953 1.00 71.69 136 PRO A C 1
ATOM 1077 O O . PRO A 1 136 ? 5.049 -6.576 -26.824 1.00 71.69 136 PRO A O 1
ATOM 1080 N N . GLY A 1 137 ? 6.480 -4.871 -27.127 1.00 68.69 137 GLY A N 1
ATOM 1081 C CA . GLY A 1 137 ? 5.453 -3.822 -27.176 1.00 68.69 137 GLY A CA 1
ATOM 1082 C C . GLY A 1 137 ? 4.950 -3.335 -25.811 1.00 68.69 137 GLY A C 1
ATOM 1083 O O . GLY A 1 137 ? 4.119 -2.429 -25.768 1.00 68.69 137 GLY A O 1
ATOM 1084 N N . CYS A 1 138 ? 5.466 -3.874 -24.703 1.00 70.12 138 CYS A N 1
ATOM 1085 C CA . CYS A 1 138 ? 5.110 -3.414 -23.365 1.00 70.12 138 CYS A CA 1
ATOM 1086 C C . CYS A 1 138 ? 5.846 -2.133 -22.972 1.00 70.12 138 CYS A C 1
ATOM 1088 O O . CYS A 1 138 ? 7.019 -1.925 -23.283 1.00 70.12 138 CYS A O 1
ATOM 1090 N N . SER A 1 139 ? 5.149 -1.269 -22.236 1.00 65.50 139 SER A N 1
ATOM 1091 C CA . SER A 1 139 ? 5.739 -0.057 -21.668 1.00 65.50 139 SER A CA 1
ATOM 1092 C C . SER A 1 139 ? 6.312 -0.360 -20.284 1.00 65.50 139 SER A C 1
ATOM 1094 O O . SER A 1 139 ? 5.564 -0.494 -19.319 1.00 65.50 139 SER A O 1
ATOM 1096 N N . CYS A 1 140 ? 7.639 -0.456 -20.178 1.00 77.12 140 CYS A N 1
ATOM 1097 C CA . CYS A 1 140 ? 8.317 -0.334 -18.889 1.00 77.12 140 CYS A CA 1
ATOM 1098 C C . CYS A 1 140 ? 8.228 1.108 -18.370 1.00 77.12 140 CYS A C 1
ATOM 1100 O O . CYS A 1 140 ? 7.916 2.039 -19.126 1.00 77.12 140 CYS A O 1
ATOM 1102 N N . THR A 1 141 ? 8.521 1.317 -17.082 1.00 80.62 141 THR A N 1
ATOM 1103 C CA . THR A 1 141 ? 8.529 2.687 -16.566 1.00 80.62 141 THR A CA 1
ATOM 1104 C C . THR A 1 141 ? 9.598 3.551 -17.234 1.00 80.62 141 THR A C 1
ATOM 1106 O O . THR A 1 141 ? 10.774 3.199 -17.294 1.00 80.62 141 THR A O 1
ATOM 1109 N N . LYS A 1 142 ? 9.192 4.743 -17.685 1.00 81.31 142 LYS A N 1
ATOM 1110 C CA . LYS A 1 142 ? 10.096 5.800 -18.177 1.00 81.31 142 LYS A CA 1
ATOM 1111 C C . LYS A 1 142 ? 10.489 6.793 -17.080 1.00 81.31 142 LYS A C 1
ATOM 1113 O O . LYS A 1 142 ? 11.195 7.762 -17.338 1.00 81.31 142 LYS A O 1
ATOM 1118 N N . CYS A 1 143 ? 9.990 6.595 -15.861 1.00 86.25 143 CYS A N 1
ATOM 1119 C CA . CYS A 1 143 ? 10.098 7.540 -14.753 1.00 86.25 143 CYS A CA 1
ATOM 1120 C C . CYS A 1 143 ? 10.529 6.846 -13.453 1.00 86.25 143 CYS A C 1
ATOM 1122 O O . CYS A 1 143 ? 10.095 7.252 -12.376 1.00 86.25 143 CYS A O 1
ATOM 1124 N N . LEU A 1 144 ? 11.399 5.831 -13.542 1.00 89.19 144 LEU A N 1
ATOM 1125 C CA . LEU A 1 144 ? 11.795 4.986 -12.407 1.00 89.19 144 LEU A CA 1
ATOM 1126 C C . LEU A 1 144 ? 12.208 5.794 -11.166 1.00 89.19 144 LEU A C 1
ATOM 1128 O O . LEU A 1 144 ? 11.712 5.533 -10.073 1.00 89.19 144 LEU A O 1
ATOM 1132 N N . ALA A 1 145 ? 13.040 6.826 -11.337 1.00 90.12 145 ALA A N 1
ATOM 1133 C CA . ALA A 1 145 ? 13.465 7.695 -10.238 1.00 90.12 145 ALA A CA 1
ATOM 1134 C C . ALA A 1 145 ? 12.279 8.395 -9.543 1.00 90.12 145 ALA A C 1
ATOM 1136 O O . ALA A 1 145 ? 12.222 8.460 -8.315 1.00 90.12 145 ALA A O 1
ATOM 1137 N N . ASN A 1 146 ? 11.289 8.863 -10.312 1.00 89.75 146 ASN A N 1
ATOM 1138 C CA . ASN A 1 146 ? 10.071 9.453 -9.756 1.00 89.75 146 ASN A CA 1
ATOM 1139 C C . ASN A 1 146 ? 9.226 8.399 -9.034 1.00 89.75 146 ASN A C 1
ATOM 1141 O O . ASN A 1 146 ? 8.739 8.677 -7.942 1.00 89.75 146 ASN A O 1
ATOM 1145 N N . ASN A 1 147 ? 9.095 7.189 -9.594 1.00 91.00 147 ASN A N 1
ATOM 1146 C CA . ASN A 1 147 ? 8.349 6.107 -8.948 1.00 91.00 147 ASN A CA 1
ATOM 1147 C C . ASN A 1 147 ? 8.979 5.715 -7.606 1.00 91.00 147 ASN A C 1
ATOM 1149 O O . ASN A 1 147 ? 8.270 5.580 -6.612 1.00 91.00 147 ASN A O 1
ATOM 1153 N N . ILE A 1 148 ? 10.309 5.592 -7.548 1.00 94.00 148 ILE A N 1
ATOM 1154 C CA . ILE A 1 148 ? 11.044 5.308 -6.307 1.00 94.00 148 ILE A CA 1
ATOM 1155 C C . ILE A 1 148 ? 10.800 6.415 -5.275 1.00 94.00 148 ILE A C 1
ATOM 1157 O O . ILE A 1 148 ? 10.490 6.122 -4.118 1.00 94.00 148 ILE A O 1
ATOM 1161 N N . ASN A 1 149 ? 10.883 7.684 -5.682 1.00 93.69 149 ASN A N 1
ATOM 1162 C CA . ASN A 1 149 ? 10.616 8.815 -4.791 1.00 93.69 149 ASN A CA 1
ATOM 1163 C C . ASN A 1 149 ? 9.165 8.824 -4.286 1.00 93.69 149 ASN A C 1
ATOM 1165 O O . ASN A 1 149 ? 8.925 9.068 -3.104 1.00 93.69 149 ASN A O 1
ATOM 1169 N N . ASP A 1 150 ? 8.202 8.484 -5.141 1.00 92.00 150 ASP A N 1
ATOM 1170 C CA . ASP A 1 150 ? 6.788 8.391 -4.774 1.00 92.00 150 ASP A CA 1
ATOM 1171 C C . ASP A 1 150 ? 6.499 7.205 -3.841 1.00 92.00 150 ASP A C 1
ATOM 1173 O O . ASP A 1 150 ? 5.674 7.311 -2.930 1.00 92.00 150 ASP A O 1
ATOM 1177 N N . LEU A 1 151 ? 7.206 6.082 -3.996 1.00 94.50 151 LEU A N 1
ATOM 1178 C CA . LEU A 1 151 ? 7.158 4.960 -3.053 1.00 94.50 151 LEU A CA 1
ATOM 1179 C C . LEU A 1 151 ? 7.733 5.358 -1.687 1.00 94.50 151 LEU A C 1
ATOM 1181 O O . LEU A 1 151 ? 7.092 5.122 -0.662 1.00 94.50 151 LEU A O 1
ATOM 1185 N N . LYS A 1 152 ? 8.893 6.024 -1.661 1.00 95.38 152 LYS A N 1
ATOM 1186 C CA . LYS A 1 152 ? 9.509 6.543 -0.427 1.00 95.38 152 LYS A CA 1
ATOM 1187 C C . LYS A 1 152 ? 8.582 7.548 0.276 1.00 95.38 152 LYS A C 1
ATOM 1189 O O . LYS A 1 152 ? 8.392 7.464 1.491 1.00 95.38 152 LYS A O 1
ATOM 1194 N N . ALA A 1 153 ? 7.921 8.430 -0.476 1.00 93.06 153 ALA A N 1
ATOM 1195 C CA . ALA A 1 153 ? 6.935 9.369 0.058 1.00 93.06 153 ALA A CA 1
ATOM 1196 C C . ALA A 1 153 ? 5.701 8.662 0.655 1.00 93.06 153 ALA A C 1
ATOM 1198 O O . ALA A 1 153 ? 5.248 9.025 1.744 1.00 93.06 153 ALA A O 1
ATOM 1199 N N . GLN A 1 154 ? 5.180 7.624 -0.010 1.00 92.75 154 GLN A N 1
ATOM 1200 C CA . GLN A 1 154 ? 4.088 6.794 0.516 1.00 92.75 154 GLN A CA 1
ATOM 1201 C C . GLN A 1 154 ? 4.461 6.107 1.837 1.00 92.75 154 GLN A C 1
ATOM 1203 O O . GLN A 1 154 ? 3.681 6.152 2.791 1.00 92.75 154 GLN A O 1
ATOM 1208 N N . ILE A 1 155 ? 5.666 5.531 1.924 1.00 94.94 155 ILE A N 1
ATOM 1209 C CA . ILE A 1 155 ? 6.182 4.906 3.152 1.00 94.94 155 ILE A CA 1
ATOM 1210 C C . ILE A 1 155 ? 6.222 5.927 4.296 1.00 94.94 155 ILE A C 1
ATOM 1212 O O . ILE A 1 155 ? 5.691 5.669 5.378 1.00 94.94 155 ILE A O 1
ATOM 1216 N N . ALA A 1 156 ? 6.790 7.111 4.050 1.00 94.69 156 ALA A N 1
ATOM 1217 C CA . ALA A 1 156 ? 6.878 8.169 5.053 1.00 94.69 156 ALA A CA 1
ATOM 1218 C C . ALA A 1 156 ? 5.490 8.638 5.528 1.00 94.69 156 ALA A C 1
ATOM 1220 O O . ALA A 1 156 ? 5.260 8.824 6.727 1.00 94.69 156 ALA A O 1
ATOM 1221 N N . ALA A 1 157 ? 4.535 8.782 4.607 1.00 91.12 157 ALA A N 1
ATOM 1222 C CA . ALA A 1 157 ? 3.164 9.155 4.936 1.00 91.12 157 ALA A CA 1
ATOM 1223 C C . ALA A 1 157 ? 2.448 8.083 5.774 1.00 91.12 157 ALA A C 1
ATOM 1225 O O . ALA A 1 157 ? 1.753 8.420 6.739 1.00 91.12 157 ALA A O 1
ATOM 1226 N N . ASN A 1 158 ? 2.638 6.801 5.443 1.00 92.19 158 ASN A N 1
ATOM 1227 C CA . ASN A 1 158 ? 2.109 5.694 6.235 1.00 92.19 158 ASN A CA 1
ATOM 1228 C C . ASN A 1 158 ? 2.698 5.706 7.648 1.00 92.19 158 ASN A C 1
ATOM 1230 O O . ASN A 1 158 ? 1.944 5.641 8.618 1.00 92.19 158 ASN A O 1
ATOM 1234 N N . GLN A 1 159 ? 4.018 5.870 7.776 1.00 94.00 159 GLN A N 1
ATOM 1235 C CA . GLN A 1 159 ? 4.687 5.923 9.074 1.00 94.00 159 GLN A CA 1
ATOM 1236 C C . GLN A 1 159 ? 4.178 7.086 9.934 1.00 94.00 159 GLN A C 1
ATOM 1238 O O . GLN A 1 159 ? 3.866 6.900 11.111 1.00 94.00 159 GLN A O 1
ATOM 1243 N N . LYS A 1 160 ? 4.012 8.278 9.346 1.00 93.44 160 LYS A N 1
ATOM 1244 C CA . LYS A 1 160 ? 3.455 9.439 10.056 1.00 93.44 160 LYS A CA 1
ATOM 1245 C C . LYS A 1 160 ? 2.044 9.160 10.580 1.00 93.44 160 LYS A C 1
ATOM 1247 O O . LYS A 1 160 ? 1.724 9.522 11.711 1.00 93.44 160 LYS A O 1
ATOM 1252 N N . ARG A 1 161 ? 1.207 8.473 9.795 1.00 89.38 161 ARG A N 1
ATOM 1253 C CA . ARG A 1 161 ? -0.132 8.063 10.247 1.00 89.38 161 ARG A CA 1
ATOM 1254 C C . ARG A 1 161 ? -0.091 7.021 11.347 1.00 89.38 161 ARG A C 1
ATOM 1256 O O . ARG A 1 161 ? -0.852 7.168 12.295 1.00 89.38 161 ARG A O 1
ATOM 1263 N N . ILE A 1 162 ? 0.779 6.016 11.253 1.00 91.31 162 ILE A N 1
ATOM 1264 C CA . ILE A 1 162 ? 0.969 5.044 12.338 1.00 91.31 162 ILE A CA 1
ATOM 1265 C C . ILE A 1 162 ? 1.282 5.786 13.636 1.00 91.31 162 ILE A C 1
ATOM 1267 O O . ILE A 1 162 ? 0.619 5.543 14.638 1.00 91.31 162 ILE A O 1
ATOM 1271 N N . ASN A 1 163 ? 2.206 6.748 13.601 1.00 93.00 163 ASN A N 1
ATOM 1272 C CA . ASN A 1 163 ? 2.575 7.526 14.781 1.00 93.00 163 ASN A CA 1
ATOM 1273 C C . ASN A 1 163 ? 1.377 8.298 15.361 1.00 93.00 163 ASN A C 1
ATOM 1275 O O . ASN A 1 163 ? 1.105 8.183 16.553 1.00 93.00 163 ASN A O 1
ATOM 1279 N N . HIS A 1 164 ? 0.620 9.027 14.532 1.00 90.81 164 HIS A N 1
ATOM 1280 C CA . HIS A 1 164 ? -0.555 9.784 14.993 1.00 90.81 164 HIS A CA 1
ATOM 1281 C C . HIS A 1 164 ? -1.636 8.883 15.601 1.00 90.81 164 HIS A C 1
ATOM 1283 O O . HIS A 1 164 ? -2.208 9.197 16.641 1.00 90.81 164 HIS A O 1
ATOM 1289 N N . ILE A 1 165 ? -1.914 7.746 14.966 1.00 88.00 165 ILE A N 1
ATOM 1290 C CA . ILE A 1 165 ? -2.910 6.799 15.463 1.00 88.00 165 ILE A CA 1
ATOM 1291 C C . ILE A 1 165 ? -2.443 6.144 16.765 1.00 88.00 165 ILE A C 1
ATOM 1293 O O . ILE A 1 165 ? -3.228 6.016 17.702 1.00 88.00 165 ILE A O 1
ATOM 1297 N N . SER A 1 166 ? -1.166 5.779 16.863 1.00 89.75 166 SER A N 1
ATOM 1298 C CA . SER A 1 166 ? -0.585 5.254 18.098 1.00 89.75 166 SER A CA 1
ATOM 1299 C C . SER A 1 166 ? -0.649 6.272 19.240 1.00 89.75 166 SER A C 1
ATOM 1301 O O . SER A 1 166 ? -0.926 5.881 20.371 1.00 89.75 166 SER A O 1
ATOM 1303 N N . MET A 1 167 ? -0.467 7.568 18.959 1.00 91.19 167 MET A N 1
ATOM 1304 C CA . MET A 1 167 ? -0.664 8.635 19.950 1.00 91.19 167 MET A CA 1
ATOM 1305 C C . MET A 1 167 ? -2.118 8.708 20.427 1.00 91.19 167 MET A C 1
ATOM 1307 O O . MET A 1 167 ? -2.350 8.691 21.631 1.00 91.19 167 MET A O 1
ATOM 1311 N N . LEU A 1 168 ? -3.093 8.688 19.511 1.00 88.94 168 LEU A N 1
ATOM 1312 C CA . LEU A 1 168 ? -4.518 8.669 19.871 1.00 88.94 168 LEU A CA 1
ATOM 1313 C C . LEU A 1 168 ? -4.888 7.443 20.716 1.00 88.94 168 LEU A C 1
ATOM 1315 O O . LEU A 1 168 ? -5.627 7.562 21.689 1.00 88.94 168 LEU A O 1
ATOM 1319 N N . ILE A 1 169 ? -4.358 6.264 20.372 1.00 88.69 169 ILE A N 1
ATOM 1320 C CA . ILE A 1 169 ? -4.561 5.037 21.156 1.00 88.69 169 ILE A CA 1
ATOM 1321 C C . ILE A 1 169 ? -3.935 5.172 22.548 1.00 88.69 169 ILE A C 1
ATOM 1323 O O . ILE A 1 169 ? -4.527 4.702 23.516 1.00 88.69 169 ILE A O 1
ATOM 1327 N N . LYS A 1 170 ? -2.753 5.788 22.656 1.00 91.50 170 LYS A N 1
ATOM 1328 C CA . LYS A 1 170 ? -2.072 6.010 23.937 1.00 91.50 170 LYS A CA 1
ATOM 1329 C C . LYS A 1 170 ? -2.848 6.975 24.837 1.00 91.50 170 LYS A C 1
ATOM 1331 O O . LYS A 1 170 ? -2.901 6.744 26.037 1.00 91.50 170 LYS A O 1
ATOM 1336 N N . GLU A 1 171 ? -3.426 8.029 24.269 1.00 95.12 171 GLU A N 1
ATOM 1337 C CA . GLU A 1 171 ? -4.129 9.077 25.017 1.00 95.12 171 GLU A CA 1
ATOM 1338 C C . GLU A 1 171 ? -5.555 8.668 25.415 1.00 95.12 171 GLU A C 1
ATOM 1340 O O . GLU A 1 171 ? -5.936 8.811 26.572 1.00 95.12 171 GLU A O 1
ATOM 1345 N N . TYR A 1 172 ? -6.329 8.103 24.483 1.00 92.56 172 TYR A N 1
ATOM 1346 C CA . TYR A 1 172 ? -7.760 7.820 24.683 1.00 92.56 172 TYR A CA 1
ATOM 1347 C C . TYR A 1 172 ? -8.085 6.333 24.866 1.00 92.56 172 TYR A C 1
ATOM 1349 O O . TYR A 1 172 ? -9.232 5.969 25.135 1.00 92.56 172 TYR A O 1
ATOM 1357 N N . GLY A 1 173 ? -7.097 5.455 24.701 1.00 89.38 173 GLY A N 1
ATOM 1358 C CA . GLY A 1 173 ? -7.278 4.010 24.725 1.00 89.38 173 GLY A CA 1
ATOM 1359 C C . GLY A 1 173 ? -7.753 3.433 23.388 1.00 89.38 173 GLY A C 1
ATOM 1360 O O . GLY A 1 173 ? -8.449 4.063 22.587 1.00 89.38 173 GLY A O 1
ATOM 1361 N N . LYS A 1 174 ? -7.402 2.163 23.152 1.00 84.69 174 LYS A N 1
ATOM 1362 C CA . LYS A 1 174 ? -7.752 1.432 21.922 1.00 84.69 174 LYS A CA 1
ATOM 1363 C C . LYS A 1 174 ? -9.266 1.353 21.694 1.00 84.69 174 LYS A C 1
ATOM 1365 O O . LYS A 1 174 ? -9.710 1.546 20.565 1.00 84.69 174 LYS A O 1
ATOM 1370 N N . GLY A 1 175 ? -10.039 1.071 22.746 1.00 85.62 175 GLY A N 1
ATOM 1371 C CA . GLY A 1 175 ? -11.495 0.914 22.657 1.00 85.62 175 GLY A CA 1
ATOM 1372 C C . GLY A 1 175 ? -12.186 2.187 22.170 1.00 85.62 175 GLY A C 1
ATOM 1373 O O . GLY A 1 175 ? -12.964 2.136 21.221 1.00 85.62 175 GLY A O 1
ATOM 1374 N N . THR A 1 176 ? -11.823 3.337 22.741 1.00 89.25 176 THR A N 1
ATOM 1375 C CA . THR A 1 176 ? -12.346 4.654 22.352 1.00 89.25 176 THR A CA 1
ATOM 1376 C C . THR A 1 176 ? -11.988 5.002 20.910 1.00 89.25 176 THR A C 1
ATOM 1378 O O . THR A 1 176 ? -12.856 5.405 20.136 1.00 89.25 176 THR A O 1
ATOM 1381 N N . ALA A 1 177 ? -10.728 4.790 20.512 1.00 84.25 177 ALA A N 1
ATOM 1382 C CA . ALA A 1 177 ? -10.291 5.038 19.139 1.00 84.25 177 ALA A CA 1
ATOM 1383 C C . ALA A 1 177 ? -11.085 4.188 18.128 1.00 84.25 177 ALA A C 1
ATOM 1385 O O . ALA A 1 177 ? -11.579 4.710 17.129 1.00 84.25 177 ALA A O 1
ATOM 1386 N N . GLN A 1 178 ? -11.267 2.893 18.409 1.00 81.56 178 GLN A N 1
ATOM 1387 C CA . GLN A 1 178 ? -12.056 1.996 17.559 1.00 81.56 178 GLN A CA 1
ATOM 1388 C C . GLN A 1 178 ? -13.540 2.381 17.527 1.00 81.56 178 GLN A C 1
ATOM 1390 O O . GLN A 1 178 ? -14.148 2.369 16.458 1.00 81.56 178 GLN A O 1
ATOM 1395 N N . PHE A 1 179 ? -14.111 2.767 18.670 1.00 84.19 179 PHE A N 1
ATOM 1396 C CA . PHE A 1 179 ? -15.496 3.217 18.767 1.00 84.19 179 PHE A CA 1
ATOM 1397 C C . PHE A 1 179 ? -15.765 4.411 17.845 1.00 84.19 179 PHE A C 1
ATOM 1399 O O . PHE A 1 179 ? -16.678 4.355 17.021 1.00 84.19 179 PHE A O 1
ATOM 1406 N N . TYR A 1 180 ? -14.951 5.467 17.911 1.00 85.12 180 TYR A N 1
ATOM 1407 C CA . TYR A 1 180 ? -15.145 6.635 17.048 1.00 85.12 180 TYR A CA 1
ATOM 1408 C C . TYR A 1 180 ? -14.896 6.330 15.568 1.00 85.12 180 TYR A C 1
ATOM 1410 O O . TYR A 1 180 ? -15.633 6.822 14.715 1.00 85.12 180 TYR A O 1
ATOM 1418 N N . MET A 1 181 ? -13.924 5.476 15.239 1.00 79.94 181 MET A N 1
ATOM 1419 C CA . MET A 1 181 ? -13.707 5.061 13.849 1.00 79.94 181 MET A CA 1
ATOM 1420 C C . MET A 1 181 ? -14.894 4.298 13.262 1.00 79.94 181 MET A C 1
ATOM 1422 O O . MET A 1 181 ? -15.229 4.517 12.097 1.00 79.94 181 MET A O 1
ATOM 1426 N N . ASN A 1 182 ? -15.539 3.440 14.054 1.00 80.94 182 ASN A N 1
ATOM 1427 C CA . ASN A 1 182 ? -16.755 2.747 13.638 1.00 80.94 182 ASN A CA 1
ATOM 1428 C C . ASN A 1 182 ? -17.912 3.732 13.458 1.00 80.94 182 ASN A C 1
ATOM 1430 O O . ASN A 1 182 ? -18.557 3.713 12.418 1.00 80.94 182 ASN A O 1
ATOM 1434 N N . ASN A 1 183 ? -18.110 4.664 14.395 1.00 83.88 183 ASN A N 1
ATOM 1435 C CA . ASN A 1 183 ? -19.173 5.668 14.286 1.00 83.88 183 ASN A CA 1
ATOM 1436 C C . ASN A 1 183 ? -19.013 6.582 13.061 1.00 83.88 183 ASN A C 1
ATOM 1438 O O . ASN A 1 183 ? -20.004 6.921 12.419 1.00 83.88 183 ASN A O 1
ATOM 1442 N N . ILE A 1 184 ? -17.782 6.960 12.692 1.00 84.00 184 ILE A N 1
ATOM 1443 C CA . ILE A 1 184 ? -17.525 7.723 11.457 1.00 84.00 184 ILE A CA 1
ATOM 1444 C C . ILE A 1 184 ? -17.981 6.927 10.229 1.00 84.00 184 ILE A C 1
ATOM 1446 O O . ILE A 1 184 ? -18.578 7.494 9.311 1.00 84.00 184 ILE A O 1
ATOM 1450 N N . GLN A 1 185 ? -17.719 5.618 10.211 1.00 79.19 185 GLN A N 1
ATOM 1451 C CA . GLN A 1 185 ? -18.150 4.746 9.122 1.00 79.19 185 GLN A CA 1
ATOM 1452 C C . GLN A 1 185 ? -19.669 4.562 9.119 1.00 79.19 185 GLN A C 1
ATOM 1454 O O . GLN A 1 185 ? -20.313 4.786 8.103 1.00 79.19 185 GLN A O 1
ATOM 1459 N N . ASP A 1 186 ? -20.276 4.235 10.251 1.00 83.62 186 ASP A N 1
ATOM 1460 C CA . ASP A 1 186 ? -21.724 4.043 10.323 1.00 83.62 186 ASP A CA 1
ATOM 1461 C C . ASP A 1 186 ? -22.469 5.336 9.934 1.00 83.62 186 ASP A C 1
ATOM 1463 O O . ASP A 1 186 ? -23.433 5.307 9.170 1.00 83.62 186 ASP A O 1
ATOM 1467 N N . ASN A 1 187 ? -21.969 6.507 10.340 1.00 87.06 187 ASN A N 1
ATOM 1468 C CA . ASN A 1 187 ? -22.556 7.788 9.949 1.00 87.06 187 ASN A CA 1
ATOM 1469 C C . ASN A 1 187 ? -22.476 8.057 8.434 1.00 87.06 187 ASN A C 1
ATOM 1471 O O . ASN A 1 187 ? -23.445 8.527 7.827 1.00 87.06 187 ASN A O 1
ATOM 1475 N N . ALA A 1 188 ? -21.338 7.772 7.799 1.00 82.62 188 ALA A N 1
ATOM 1476 C CA . ALA A 1 188 ? -21.205 7.959 6.357 1.00 82.62 188 ALA A CA 1
ATOM 1477 C C . ALA A 1 188 ? -22.039 6.932 5.563 1.00 82.62 188 ALA A C 1
ATOM 1479 O O . ALA A 1 188 ? -22.604 7.286 4.529 1.00 82.62 188 ALA A O 1
ATOM 1480 N N . GLU A 1 189 ? -22.213 5.711 6.074 1.00 87.81 189 GLU A N 1
ATOM 1481 C CA . GLU A 1 189 ? -23.083 4.687 5.494 1.00 87.81 189 GLU A CA 1
ATOM 1482 C C . GLU A 1 189 ? -24.538 5.156 5.528 1.00 87.81 189 GLU A C 1
ATOM 1484 O O . GLU A 1 189 ? -25.205 5.183 4.491 1.00 87.81 189 GLU A O 1
ATOM 1489 N N . LEU A 1 190 ? -24.997 5.633 6.688 1.00 89.19 190 LEU A N 1
ATOM 1490 C CA . LEU A 1 190 ? -26.340 6.177 6.864 1.00 89.19 190 LEU A CA 1
ATOM 1491 C C . LEU A 1 190 ? -26.585 7.381 5.952 1.00 89.19 190 LEU A C 1
ATOM 1493 O O . LEU A 1 190 ? -27.662 7.505 5.363 1.00 89.19 190 LEU A O 1
ATOM 1497 N N . SER A 1 191 ? -25.588 8.254 5.807 1.00 90.25 191 SER A N 1
ATOM 1498 C CA . SER A 1 191 ? -25.658 9.426 4.931 1.00 90.25 191 SER A CA 1
ATOM 1499 C C . SER A 1 191 ? -25.830 9.023 3.464 1.00 90.25 191 SER A C 1
ATOM 1501 O O . SER A 1 191 ? -26.753 9.498 2.798 1.00 9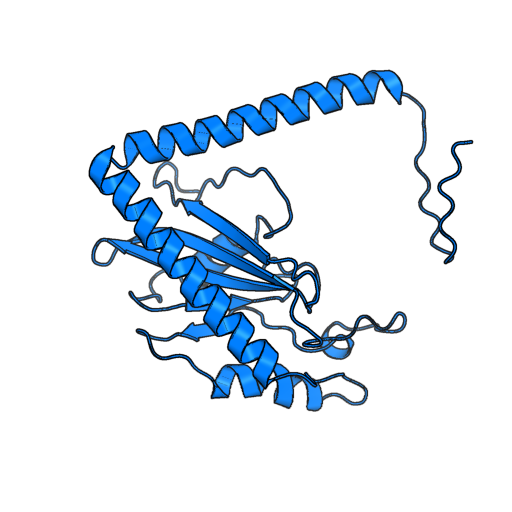0.25 191 SER A O 1
ATOM 1503 N N . VAL A 1 192 ? -25.014 8.081 2.974 1.00 89.31 192 VAL A N 1
ATOM 1504 C CA . VAL A 1 192 ? -25.121 7.553 1.604 1.00 89.31 192 VAL A CA 1
ATOM 1505 C C . VAL A 1 192 ? -26.441 6.809 1.406 1.00 89.31 192 VAL A C 1
ATOM 1507 O O . VAL A 1 192 ? -27.125 7.026 0.409 1.00 89.31 192 VAL A O 1
ATOM 1510 N N . ARG A 1 193 ? -26.869 5.986 2.370 1.00 88.38 193 ARG A N 1
ATOM 1511 C CA . ARG A 1 193 ? -28.151 5.270 2.313 1.00 88.38 193 ARG A CA 1
ATOM 1512 C C . ARG A 1 193 ? -29.333 6.232 2.197 1.00 88.38 193 ARG A C 1
ATOM 1514 O O . ARG A 1 193 ? -30.246 5.985 1.409 1.00 88.38 193 ARG A O 1
ATOM 1521 N N . ARG A 1 194 ? -29.339 7.324 2.969 1.00 92.75 194 ARG A N 1
ATOM 1522 C CA . ARG A 1 194 ? -30.379 8.367 2.892 1.00 92.75 194 ARG A CA 1
ATOM 1523 C C . ARG A 1 194 ? -30.381 9.052 1.528 1.00 92.75 194 ARG A C 1
A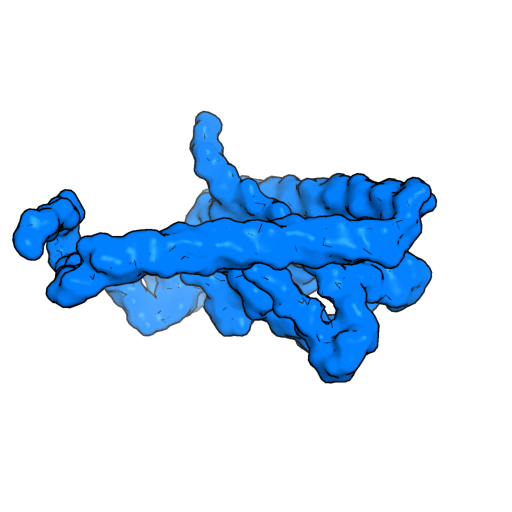TOM 1525 O O . ARG A 1 194 ? -31.453 9.213 0.945 1.00 92.75 194 ARG A O 1
ATOM 1532 N N . LEU A 1 195 ? -29.203 9.391 1.002 1.00 91.19 195 LEU A N 1
ATOM 1533 C CA . LEU A 1 195 ? -29.062 9.966 -0.335 1.00 91.19 195 LEU A CA 1
ATOM 1534 C C . LEU A 1 195 ? -29.619 9.021 -1.407 1.00 91.19 195 LEU A C 1
ATOM 1536 O O . LEU A 1 195 ? -30.462 9.436 -2.196 1.00 91.19 195 LEU A O 1
ATOM 1540 N N . LEU A 1 196 ? -29.222 7.746 -1.394 1.00 89.19 196 LEU A N 1
ATOM 1541 C CA . LEU A 1 196 ? -29.679 6.751 -2.366 1.00 89.19 196 LEU A CA 1
ATOM 1542 C C . LEU A 1 196 ? -31.197 6.553 -2.328 1.00 89.19 196 LEU A C 1
ATOM 1544 O O . LEU A 1 196 ? -31.815 6.483 -3.383 1.00 89.19 196 LEU A O 1
ATOM 1548 N N . LYS A 1 197 ? -31.822 6.543 -1.141 1.00 90.00 197 LYS A N 1
ATOM 1549 C CA . LYS A 1 197 ? -33.292 6.500 -1.008 1.00 90.00 197 LYS A CA 1
ATOM 1550 C C . LYS A 1 197 ? -33.988 7.734 -1.592 1.00 90.00 197 LYS A C 1
ATOM 1552 O O . LYS A 1 197 ? -35.125 7.638 -2.041 1.00 90.00 197 LYS A O 1
ATOM 1557 N N . SER A 1 198 ? -33.349 8.901 -1.527 1.00 90.12 198 SER A N 1
ATOM 1558 C CA . SER A 1 198 ? -33.876 10.141 -2.109 1.00 90.12 198 SER A CA 1
ATOM 1559 C C . SER A 1 198 ? -33.737 10.139 -3.631 1.00 90.12 198 SER A C 1
ATOM 1561 O O . SER A 1 198 ? -34.694 10.430 -4.344 1.00 90.12 198 SER A O 1
ATOM 1563 N N . VAL A 1 199 ? -32.562 9.748 -4.132 1.00 89.00 199 VAL A N 1
ATOM 1564 C CA . VAL A 1 199 ? -32.265 9.652 -5.566 1.00 89.00 199 VAL A CA 1
ATOM 1565 C C . VAL A 1 199 ? -33.121 8.579 -6.237 1.00 89.00 199 VAL A C 1
ATOM 1567 O O . VAL A 1 199 ? -33.683 8.839 -7.297 1.00 89.00 199 VAL A O 1
ATOM 1570 N N . SER A 1 200 ? -33.298 7.411 -5.609 1.00 87.06 200 SER A N 1
ATOM 1571 C CA . SER A 1 200 ? -34.089 6.322 -6.189 1.00 87.06 200 SER A CA 1
ATOM 1572 C C . SER A 1 200 ? -35.532 6.735 -6.450 1.00 87.06 200 SER A C 1
ATOM 1574 O O . SER A 1 200 ? -36.058 6.400 -7.499 1.00 87.06 200 SER A O 1
ATOM 1576 N N . LYS A 1 201 ? -36.147 7.525 -5.559 1.00 87.56 201 LYS A N 1
ATOM 1577 C CA . LYS A 1 201 ? -37.499 8.073 -5.759 1.00 87.56 201 LYS A CA 1
ATOM 1578 C C . LYS A 1 201 ? -37.593 9.028 -6.951 1.00 87.56 201 LYS A C 1
ATOM 1580 O O . LYS A 1 201 ? -38.662 9.139 -7.535 1.00 87.56 201 LYS A O 1
ATOM 1585 N N . LYS A 1 202 ? -36.506 9.729 -7.288 1.00 83.94 202 LYS A N 1
ATOM 1586 C CA . LYS A 1 202 ? -36.464 10.706 -8.388 1.00 83.94 202 LYS A CA 1
ATOM 1587 C C . LYS A 1 202 ? -36.181 10.068 -9.747 1.00 83.94 202 LYS A C 1
ATOM 1589 O O . LYS A 1 202 ? -36.590 10.624 -10.754 1.00 83.94 202 LYS A O 1
ATOM 1594 N N . LEU A 1 203 ? -35.474 8.938 -9.766 1.00 82.25 203 LEU A N 1
ATOM 1595 C CA . LEU A 1 203 ? -34.983 8.291 -10.988 1.00 82.25 203 LEU A CA 1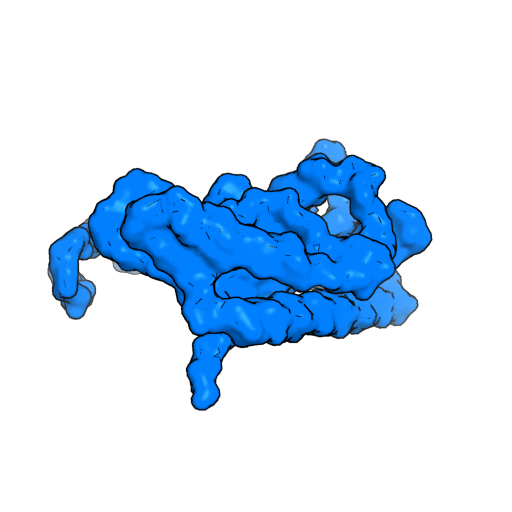
ATOM 1596 C C . LEU A 1 203 ? -35.707 6.971 -11.315 1.00 82.25 203 LEU A C 1
ATOM 1598 O O . LEU A 1 203 ? -35.225 6.205 -12.149 1.00 82.25 203 LEU A O 1
ATOM 1602 N N . VAL A 1 204 ? -36.841 6.668 -10.663 1.00 76.06 204 VAL A N 1
ATOM 1603 C CA . VAL A 1 204 ? -37.631 5.461 -10.973 1.00 76.06 204 VAL A CA 1
ATOM 1604 C C . VAL A 1 204 ? -38.002 5.467 -12.460 1.00 76.06 204 VAL A C 1
ATOM 1606 O O . VAL A 1 204 ? -38.709 6.360 -12.914 1.00 76.06 204 VAL A O 1
ATOM 1609 N N . GLY A 1 205 ? -37.536 4.458 -13.201 1.00 70.88 205 GLY A N 1
ATOM 1610 C CA . GLY A 1 205 ? -37.849 4.267 -14.621 1.00 70.88 205 GLY A CA 1
ATOM 1611 C C . GLY A 1 205 ? -36.833 4.839 -15.616 1.00 70.88 205 GLY A C 1
ATOM 1612 O O . GLY A 1 205 ? -37.020 4.645 -16.812 1.00 70.88 205 GLY A O 1
ATOM 1613 N N . GLN A 1 206 ? -35.752 5.489 -15.168 1.00 73.69 206 GLN A N 1
ATOM 1614 C CA . GLN A 1 206 ? -34.708 5.997 -16.071 1.00 73.69 206 GLN A CA 1
ATOM 1615 C C . GLN A 1 206 ? -33.583 4.969 -16.272 1.00 73.69 206 GLN A C 1
ATOM 1617 O O . GLN A 1 206 ? -32.964 4.512 -15.310 1.00 73.69 206 GLN A O 1
ATOM 1622 N N . ILE A 1 207 ? -33.307 4.612 -17.531 1.00 73.00 207 ILE A N 1
ATOM 1623 C CA . ILE A 1 207 ? -32.186 3.745 -17.921 1.00 73.00 207 ILE A CA 1
ATOM 1624 C C . ILE A 1 207 ? -30.968 4.623 -18.214 1.00 73.00 207 ILE A C 1
ATOM 1626 O O . ILE A 1 207 ? -31.025 5.522 -19.048 1.00 73.00 207 ILE A O 1
ATOM 1630 N N . LEU A 1 208 ? -29.851 4.341 -17.544 1.00 66.88 208 LEU A N 1
ATOM 1631 C CA . LEU A 1 208 ? -28.563 4.973 -17.821 1.00 66.88 208 LEU A CA 1
ATOM 1632 C C . LEU A 1 208 ? -27.829 4.174 -18.900 1.00 66.88 208 LEU A C 1
ATOM 1634 O O . LEU A 1 208 ? -27.397 3.047 -18.656 1.00 66.88 208 LEU A O 1
ATOM 1638 N N . TRP A 1 209 ? -27.668 4.772 -20.077 1.00 64.50 209 TRP A N 1
ATOM 1639 C CA . TRP A 1 209 ? -26.851 4.219 -21.153 1.00 64.50 209 TRP A CA 1
ATOM 1640 C C . TRP A 1 209 ? -25.422 4.753 -21.061 1.00 64.50 209 TRP A C 1
ATOM 1642 O O . TRP A 1 209 ? -25.200 5.957 -20.958 1.00 64.50 209 TRP A O 1
ATOM 1652 N N . LEU A 1 210 ? -24.445 3.850 -21.129 1.00 49.25 210 LEU A N 1
ATOM 1653 C CA . LEU A 1 210 ? -23.049 4.194 -21.383 1.00 49.25 210 LEU A CA 1
ATOM 1654 C C . LEU A 1 210 ? -22.735 3.837 -22.834 1.00 49.25 210 LEU A C 1
ATOM 1656 O O . LEU A 1 210 ? -22.665 2.664 -23.194 1.00 49.25 210 LEU A O 1
ATOM 1660 N N . SER A 1 211 ? -22.570 4.865 -23.664 1.00 52.06 211 SER A N 1
ATOM 1661 C CA . SER A 1 211 ? -22.072 4.728 -25.032 1.00 52.06 211 SER A CA 1
ATOM 1662 C C . SER A 1 211 ? -20.581 4.370 -24.989 1.00 52.06 211 SER A C 1
ATOM 1664 O O . SER A 1 211 ? -19.782 5.058 -24.353 1.00 52.06 211 SER A O 1
ATOM 1666 N N . THR A 1 212 ? -20.200 3.277 -25.650 1.00 56.53 212 THR A N 1
ATOM 1667 C CA . THR A 1 212 ? -18.803 2.826 -25.777 1.00 56.53 212 THR A CA 1
ATOM 1668 C C . THR A 1 212 ? -18.056 3.523 -26.921 1.00 56.53 212 THR A C 1
ATOM 1670 O O . THR A 1 212 ? -16.870 3.273 -27.128 1.00 56.53 212 THR A O 1
ATOM 1673 N N . THR A 1 213 ? -18.713 4.428 -27.652 1.00 46.59 213 THR A N 1
ATOM 1674 C CA . THR A 1 213 ? -18.139 5.166 -28.782 1.00 46.59 213 THR A CA 1
ATOM 1675 C C . THR A 1 213 ? -17.753 6.585 -28.366 1.00 46.59 213 THR A C 1
ATOM 1677 O O . THR A 1 213 ? -18.530 7.510 -28.552 1.00 46.59 213 THR A O 1
ATOM 1680 N N . GLY A 1 214 ? -16.558 6.741 -27.789 1.00 42.97 214 GLY A N 1
ATOM 1681 C CA . GLY A 1 214 ? -15.615 7.869 -27.951 1.00 42.97 214 GLY A CA 1
ATOM 1682 C C . GLY A 1 214 ? -16.023 9.353 -27.830 1.00 42.97 214 GLY A C 1
ATOM 1683 O O . GLY A 1 214 ? -15.119 10.183 -27.834 1.00 42.97 214 GLY A O 1
ATOM 1684 N N . MET A 1 215 ? -17.291 9.742 -27.707 1.00 36.62 215 MET A N 1
ATOM 1685 C CA . MET A 1 215 ? -17.708 11.138 -27.536 1.00 36.62 215 MET A CA 1
ATOM 1686 C C . MET A 1 215 ? -18.625 11.260 -26.321 1.00 36.62 215 MET A C 1
ATOM 1688 O O . MET A 1 215 ? -19.754 10.775 -26.304 1.00 36.62 215 MET A O 1
ATOM 1692 N N . MET A 1 216 ? -18.093 11.901 -25.278 1.00 42.53 216 MET A N 1
ATOM 1693 C CA . MET A 1 216 ? -18.839 12.313 -24.095 1.00 42.53 216 MET A CA 1
ATOM 1694 C C . MET A 1 216 ? -19.797 13.450 -24.459 1.00 42.53 216 MET A C 1
ATOM 1696 O O . MET A 1 216 ? -19.436 14.618 -24.366 1.00 42.53 216 MET A O 1
ATOM 1700 N N . GLU A 1 217 ? -21.042 13.111 -24.760 1.00 31.06 217 GLU A N 1
ATOM 1701 C CA . GLU A 1 217 ? -22.167 13.915 -24.297 1.00 31.06 217 GLU A CA 1
ATOM 1702 C C . GLU A 1 217 ? -23.119 12.997 -23.535 1.00 31.06 217 GLU A C 1
ATOM 1704 O O . GLU A 1 217 ? -23.753 12.107 -24.097 1.00 31.06 217 GLU A O 1
ATOM 1709 N N . ALA A 1 218 ? -23.196 13.194 -22.220 1.00 33.62 218 ALA A N 1
ATOM 1710 C CA . ALA A 1 218 ? -24.278 12.640 -21.424 1.00 33.62 218 ALA A CA 1
ATOM 1711 C C . ALA A 1 218 ? -25.518 13.501 -21.686 1.00 33.62 218 ALA A C 1
ATOM 1713 O O . ALA A 1 218 ? -25.788 14.448 -20.949 1.00 33.62 218 ALA A O 1
ATOM 1714 N N . GLN A 1 219 ? -26.232 13.224 -22.776 1.00 30.58 219 GLN A N 1
ATOM 1715 C CA . GLN A 1 219 ? -27.551 13.808 -22.981 1.00 30.58 219 GLN A CA 1
ATOM 1716 C C . GLN A 1 219 ? -28.586 12.982 -22.219 1.00 30.58 219 GLN A C 1
ATOM 1718 O O . GLN A 1 219 ? -28.678 11.764 -22.371 1.00 30.58 219 GLN A O 1
ATOM 1723 N N . PHE A 1 220 ? -29.343 13.672 -21.368 1.00 39.62 220 PHE A N 1
ATOM 1724 C CA . PHE A 1 220 ? -30.583 13.163 -20.804 1.00 39.62 220 PHE A CA 1
ATOM 1725 C C . PHE A 1 220 ? -31.624 13.194 -21.924 1.00 39.62 220 PHE A C 1
ATOM 1727 O O . PHE A 1 220 ? -31.936 14.276 -22.422 1.00 39.62 220 PHE A O 1
ATOM 1734 N N . VAL A 1 221 ? -32.122 12.027 -22.326 1.00 35.72 221 VAL A N 1
ATOM 1735 C CA . VAL A 1 221 ? -33.325 11.903 -23.161 1.00 35.72 221 VAL A CA 1
ATOM 1736 C C . VAL A 1 221 ? -34.430 11.320 -22.300 1.00 35.72 221 VAL A C 1
ATOM 1738 O O . VAL A 1 221 ? -34.148 10.312 -21.610 1.00 35.72 221 VAL A O 1
#

Foldseek 3Di:
DDPKPKDKDKFFQDPPDPDRDDFDDDPLQPPQQVVVQCVVCPVPDDAQWKKKFQAVNNRHPANQWIKIKHFQDDPGDGGIIMIMIIRHPFLFQDPPPDPDNLQRHQGGRMDTQTHNNRGDLVVLCCRQAVPSVVDPNTGRDPPSVRVVVVNVVRVVVRVVVSVVLVVVCVPVNPVVSVVVVVVVSVVSVVVVVVVCVVVCVVCPPDDDDDDPPDDDDPDDD